Protein AF-A0A7C4AWQ2-F1 (afdb_monomer_lite)

Foldseek 3Di:
DAQDDQDFQALLLVQLLVVQVVHWAALVVSCVVSVHDSVVSVVSLVVCVVLQQWDDDPNTIHGAPDLLNVLVVVVVVLDVCCQCRNDCNVLLLLQQLDWAALVSSCRRSVHDSVVSVVSQVSCVVSVQWDDPPGTIHGPDPSSSSNSVVSVVVVVQCVQQPQKDFLDDHPKTKIKHFPPRDHAFAWAALQCLVVLVQPLCPPTITIGIPPHDDDDLVRRLVSLVSVDDDPSSVVSSVVSVVSD

pLDDT: mean 87.4, std 12.11, range [29.38, 97.38]

Structure (mmCIF, N/CA/C/O backbone):
data_AF-A0A7C4AWQ2-F1
#
_entry.id   AF-A0A7C4AWQ2-F1
#
loop_
_atom_site.group_PDB
_atom_site.id
_atom_site.type_symbol
_atom_site.label_atom_id
_atom_site.label_alt_id
_atom_site.label_comp_id
_atom_site.label_asym_id
_atom_site.label_entity_id
_atom_site.label_seq_id
_atom_site.pdbx_PDB_ins_code
_atom_site.Cartn_x
_atom_site.Cartn_y
_atom_site.Cartn_z
_atom_site.occupancy
_atom_site.B_iso_or_equiv
_atom_site.auth_seq_id
_atom_site.auth_comp_id
_atom_site.auth_asym_id
_atom_site.auth_atom_id
_atom_site.pdbx_PDB_model_num
ATOM 1 N N . MET A 1 1 ? 8.108 1.947 18.753 1.00 36.38 1 MET A N 1
ATOM 2 C CA . MET A 1 1 ? 8.133 1.900 17.274 1.00 36.38 1 MET A CA 1
ATOM 3 C C . MET A 1 1 ? 7.094 2.887 16.760 1.00 36.38 1 MET A C 1
ATOM 5 O O . MET A 1 1 ? 5.919 2.737 17.069 1.00 36.38 1 MET A O 1
ATOM 9 N N . ILE A 1 2 ? 7.532 3.977 16.134 1.00 29.38 2 ILE A N 1
ATOM 10 C CA . ILE A 1 2 ? 6.677 5.125 15.811 1.00 29.38 2 ILE A CA 1
ATOM 11 C C . ILE A 1 2 ? 6.058 4.892 14.429 1.00 29.38 2 ILE A C 1
ATOM 13 O O . ILE A 1 2 ? 6.795 4.839 13.450 1.00 29.38 2 ILE A O 1
ATOM 17 N N . TYR A 1 3 ? 4.728 4.774 14.352 1.00 36.09 3 TYR A N 1
ATOM 18 C CA . TYR A 1 3 ? 3.976 4.784 13.090 1.00 36.09 3 TYR A CA 1
ATOM 19 C C . TYR A 1 3 ? 4.224 6.127 12.379 1.00 36.09 3 TYR A C 1
ATOM 21 O O . TYR A 1 3 ? 3.592 7.145 12.680 1.00 36.09 3 TYR A O 1
ATOM 29 N N . LYS A 1 4 ? 5.215 6.167 11.481 1.00 34.59 4 LYS A N 1
ATOM 30 C CA . LYS A 1 4 ? 5.435 7.287 10.562 1.00 34.59 4 LYS A CA 1
ATOM 31 C C . LYS A 1 4 ? 4.270 7.281 9.579 1.00 34.59 4 LYS A C 1
ATOM 33 O O . LYS A 1 4 ? 4.205 6.399 8.741 1.00 34.59 4 LYS A O 1
ATOM 38 N N . SER A 1 5 ? 3.360 8.245 9.741 1.00 34.91 5 SER A N 1
ATOM 39 C CA . SER A 1 5 ? 2.400 8.739 8.741 1.00 34.91 5 SER A CA 1
ATOM 40 C C . SER A 1 5 ? 2.159 7.792 7.551 1.00 34.91 5 SER A C 1
ATOM 42 O O . SER A 1 5 ? 2.601 8.075 6.439 1.00 34.91 5 SER A O 1
ATOM 44 N N . GLU A 1 6 ? 1.450 6.687 7.780 1.00 51.50 6 GLU A N 1
ATOM 45 C CA . GLU A 1 6 ? 1.024 5.800 6.697 1.00 51.50 6 GLU A CA 1
ATOM 46 C C . GLU A 1 6 ? 0.135 6.572 5.718 1.00 51.50 6 GLU A C 1
ATOM 48 O O . GLU A 1 6 ? -0.830 7.250 6.109 1.00 51.50 6 GLU A O 1
ATOM 53 N N . GLU A 1 7 ? 0.512 6.516 4.442 1.00 60.28 7 GLU A N 1
ATOM 54 C CA . GLU A 1 7 ? -0.179 7.190 3.355 1.00 60.28 7 GLU A CA 1
ATOM 55 C C . GLU A 1 7 ? -1.530 6.501 3.124 1.00 60.28 7 GLU A C 1
ATOM 57 O O . GLU A 1 7 ? -1.636 5.406 2.572 1.00 60.28 7 GLU A O 1
ATOM 62 N N . LYS A 1 8 ? -2.584 7.134 3.640 1.00 75.31 8 LYS A N 1
ATOM 63 C CA . LYS A 1 8 ? -3.970 6.700 3.460 1.00 75.31 8 LYS A CA 1
ATOM 64 C C . LYS A 1 8 ? -4.379 6.796 1.989 1.00 75.31 8 LYS A C 1
ATOM 66 O O . LYS A 1 8 ? -4.128 7.809 1.328 1.00 75.31 8 LYS A O 1
ATOM 71 N N . MET A 1 9 ? -5.084 5.788 1.504 1.00 80.31 9 MET A N 1
ATOM 72 C CA . MET A 1 9 ? -5.676 5.733 0.188 1.00 80.31 9 MET A CA 1
ATOM 73 C C . MET A 1 9 ? -6.716 6.848 0.060 1.00 80.31 9 MET A C 1
ATOM 75 O O . MET A 1 9 ? -7.700 6.969 0.799 1.00 80.31 9 MET A O 1
ATOM 79 N N . LYS A 1 10 ? -6.462 7.748 -0.887 1.00 87.19 10 LYS A N 1
ATOM 80 C CA . LYS A 1 10 ? -7.377 8.851 -1.187 1.00 87.19 10 LYS A CA 1
ATOM 81 C C . LYS A 1 10 ? -8.602 8.263 -1.882 1.00 87.19 10 LYS A C 1
ATOM 83 O O . LYS A 1 10 ? -8.451 7.435 -2.771 1.00 87.19 10 LYS A O 1
ATOM 88 N N . LYS A 1 11 ? -9.804 8.766 -1.584 1.00 89.00 11 LYS A N 1
ATOM 89 C CA . LYS A 1 11 ? -11.058 8.339 -2.245 1.00 89.00 11 LYS A CA 1
ATOM 90 C C . LYS A 1 11 ? -10.956 8.282 -3.777 1.00 89.00 11 LYS A C 1
ATOM 92 O O . LYS A 1 11 ? -11.418 7.339 -4.403 1.00 89.00 11 LYS A O 1
ATOM 97 N N . LYS A 1 12 ? -10.278 9.262 -4.385 1.00 92.31 12 LYS A N 1
ATOM 98 C CA . LYS A 1 12 ? -10.005 9.281 -5.833 1.00 92.31 12 LYS A CA 1
ATOM 99 C C . LYS A 1 12 ? -9.167 8.091 -6.325 1.00 92.31 12 LYS A C 1
ATOM 101 O O . LYS A 1 12 ? -9.420 7.612 -7.417 1.00 92.31 12 LYS A O 1
ATOM 106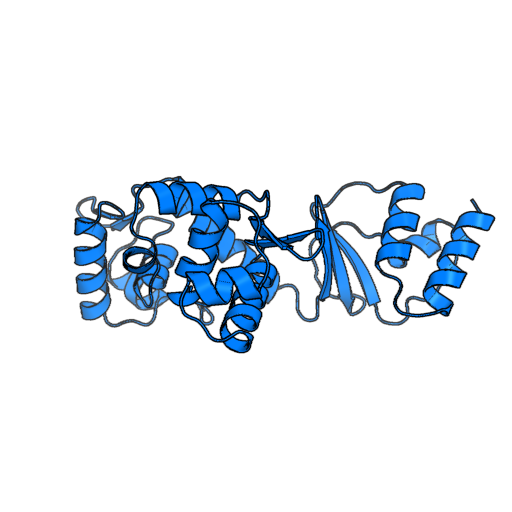 N N . ALA A 1 13 ? -8.210 7.610 -5.531 1.00 93.50 13 ALA A N 1
ATOM 107 C CA . ALA A 1 13 ? -7.391 6.446 -5.865 1.00 93.50 13 ALA A CA 1
ATOM 108 C C . ALA A 1 13 ? -8.235 5.169 -5.861 1.00 93.50 13 ALA A C 1
ATOM 110 O O . ALA A 1 13 ? -8.097 4.346 -6.756 1.00 93.50 13 ALA A O 1
ATOM 111 N N . ILE A 1 14 ? -9.180 5.067 -4.922 1.00 94.38 14 ILE A N 1
ATOM 112 C CA . ILE A 1 14 ? -10.146 3.964 -4.861 1.00 94.38 14 ILE A CA 1
ATOM 113 C C . ILE A 1 14 ? -11.005 3.941 -6.123 1.00 94.38 14 ILE A C 1
ATOM 115 O O . ILE A 1 14 ? -11.092 2.908 -6.775 1.00 94.38 14 ILE A O 1
ATOM 119 N N . ARG A 1 15 ? -11.565 5.094 -6.513 1.00 94.31 15 ARG A N 1
ATOM 120 C CA . ARG A 1 15 ? -12.375 5.202 -7.735 1.00 94.31 15 ARG A CA 1
ATOM 121 C C . ARG A 1 15 ? -11.585 4.863 -9.000 1.00 94.31 15 ARG A C 1
ATOM 123 O O . ARG A 1 15 ? -12.083 4.126 -9.839 1.00 94.31 15 ARG A O 1
ATOM 130 N N . VAL A 1 16 ? -10.348 5.354 -9.110 1.00 96.25 16 VAL A N 1
ATOM 131 C CA . VAL A 1 16 ? -9.442 5.025 -10.226 1.00 96.25 16 VAL A CA 1
ATOM 132 C C . VAL A 1 16 ? -9.102 3.532 -10.261 1.00 96.25 16 VAL A C 1
ATOM 134 O O . VAL A 1 16 ? -9.066 2.937 -11.329 1.00 96.25 16 VAL A O 1
ATOM 137 N N . PHE A 1 17 ? -8.859 2.896 -9.115 1.00 96.62 17 PHE A N 1
ATOM 138 C CA . PHE A 1 17 ? -8.606 1.455 -9.084 1.00 96.62 17 PHE A CA 1
ATOM 139 C C . PHE A 1 17 ? -9.866 0.658 -9.460 1.00 96.62 17 PHE A C 1
ATOM 141 O O . PHE A 1 17 ? -9.789 -0.313 -10.204 1.00 96.62 17 PHE A O 1
ATOM 148 N N . GLN A 1 18 ? -11.039 1.090 -8.989 1.00 94.94 18 GLN A N 1
ATOM 149 C CA . GLN A 1 18 ? -12.319 0.452 -9.298 1.00 94.94 18 GLN A CA 1
ATOM 150 C C . GLN A 1 18 ? -12.703 0.553 -10.778 1.00 94.94 18 GLN A C 1
ATOM 152 O O . GLN A 1 18 ? -13.256 -0.411 -11.301 1.00 94.94 18 GLN A O 1
ATOM 157 N N . SER A 1 19 ? -12.401 1.660 -11.468 1.00 95.44 19 SER A N 1
ATOM 158 C CA . SER A 1 19 ? -12.663 1.765 -12.914 1.00 95.44 19 SER A CA 1
ATOM 159 C C . SER A 1 19 ? -11.893 0.699 -13.702 1.00 95.44 19 SER A C 1
ATOM 161 O O . SER A 1 19 ? -12.427 0.087 -14.623 1.00 95.44 19 SER A O 1
ATOM 163 N N . LEU A 1 20 ? -10.668 0.383 -13.268 1.00 96.50 20 LEU A N 1
ATOM 164 C CA . LEU A 1 20 ? -9.819 -0.638 -13.887 1.00 96.50 20 LEU A CA 1
ATOM 165 C C . LEU A 1 20 ? -10.300 -2.081 -13.661 1.00 96.50 20 LEU A C 1
ATOM 167 O O . LEU A 1 20 ? -9.811 -2.988 -14.332 1.00 96.50 20 LEU A O 1
ATOM 171 N N . LEU A 1 21 ? -11.277 -2.318 -12.774 1.00 94.12 21 LEU A N 1
ATOM 172 C CA . LEU A 1 21 ? -11.911 -3.639 -12.629 1.00 94.12 21 LEU A CA 1
ATOM 173 C C . LEU A 1 21 ? -12.694 -4.046 -13.885 1.00 94.12 21 LEU A C 1
ATOM 175 O O . LEU A 1 21 ? -12.939 -5.232 -14.089 1.00 94.12 21 LEU A O 1
ATOM 179 N N . ARG A 1 22 ? -13.079 -3.077 -14.728 1.00 92.25 22 ARG A N 1
ATOM 180 C CA . ARG A 1 22 ? -13.751 -3.321 -16.015 1.00 92.25 22 ARG A CA 1
ATOM 181 C C . ARG A 1 22 ? -12.777 -3.666 -17.141 1.00 92.25 22 ARG A C 1
ATOM 183 O O . ARG A 1 22 ? -13.212 -4.148 -18.182 1.00 92.25 22 ARG A O 1
ATOM 190 N N . GLY A 1 23 ? -11.483 -3.425 -16.939 1.00 93.75 23 GLY A N 1
ATOM 191 C CA . GLY A 1 23 ? -10.431 -3.728 -17.899 1.00 93.75 23 GLY A CA 1
ATOM 192 C C . GLY A 1 23 ? -9.352 -2.641 -18.000 1.00 93.75 23 GLY A C 1
ATOM 193 O O . GLY A 1 23 ? -9.446 -1.595 -17.354 1.00 93.75 23 GLY A O 1
ATOM 194 N N . PRO A 1 24 ? -8.308 -2.893 -18.812 1.00 95.31 24 PRO A N 1
ATOM 195 C CA . PRO A 1 24 ? -7.269 -1.920 -19.146 1.00 95.31 24 PRO A CA 1
ATOM 196 C C . PRO A 1 24 ? -7.836 -0.622 -19.726 1.00 95.31 24 PRO A C 1
ATOM 198 O O . PRO A 1 24 ? -8.702 -0.667 -20.596 1.00 95.31 24 PRO A O 1
ATOM 201 N N . ALA A 1 25 ? -7.300 0.525 -19.308 1.00 96.62 25 ALA A N 1
ATOM 202 C CA . ALA A 1 25 ? -7.736 1.828 -19.812 1.00 96.62 25 ALA A CA 1
ATOM 203 C C . ALA A 1 25 ? -6.589 2.846 -19.856 1.00 96.62 25 ALA A C 1
ATOM 205 O O . ALA A 1 25 ? -5.636 2.794 -19.078 1.00 96.62 25 ALA A O 1
ATOM 206 N N . THR A 1 26 ? -6.664 3.805 -20.769 1.00 97.12 26 THR A N 1
ATOM 207 C CA . THR A 1 26 ? -5.743 4.941 -20.845 1.00 97.12 26 THR A CA 1
ATOM 208 C C . THR A 1 26 ? -6.018 5.954 -19.732 1.00 97.12 26 THR A C 1
ATOM 210 O O . THR A 1 26 ? -7.105 6.027 -19.161 1.00 97.12 26 THR A O 1
ATOM 213 N N . VAL A 1 27 ? -5.039 6.823 -19.454 1.00 96.19 27 VAL A N 1
ATOM 214 C CA . VAL A 1 27 ? -5.198 7.909 -18.466 1.00 96.19 27 VAL A CA 1
ATOM 215 C C . VAL A 1 27 ? -6.401 8.801 -18.793 1.00 96.19 27 VAL A C 1
ATOM 217 O O . VAL A 1 27 ? -7.087 9.254 -17.881 1.00 96.19 27 VAL A O 1
ATOM 220 N N . ARG A 1 28 ? -6.660 9.058 -20.083 1.00 96.50 28 ARG A N 1
ATOM 221 C CA . ARG A 1 28 ? -7.765 9.916 -20.528 1.00 96.50 28 ARG A CA 1
ATOM 222 C C . ARG A 1 28 ? -9.124 9.251 -20.306 1.00 96.50 28 ARG A C 1
ATOM 224 O O . ARG A 1 28 ? -10.028 9.916 -19.814 1.00 96.50 28 ARG A O 1
ATOM 231 N N . GLU A 1 29 ? -9.251 7.964 -20.611 1.00 97.38 29 GLU A N 1
ATOM 232 C CA . GLU A 1 29 ? -10.485 7.203 -20.365 1.00 97.38 29 GLU A CA 1
ATOM 233 C C . GLU A 1 29 ? -10.809 7.146 -18.869 1.00 97.38 29 GLU A C 1
ATOM 235 O O . GLU A 1 29 ? -11.914 7.504 -18.471 1.00 97.38 29 GLU A O 1
ATOM 240 N N . ILE A 1 30 ? -9.815 6.831 -18.031 1.00 97.31 30 ILE A N 1
ATOM 241 C CA . ILE A 1 30 ? -9.966 6.817 -16.567 1.00 97.31 30 ILE A CA 1
ATOM 242 C C . ILE A 1 30 ? -10.364 8.202 -16.038 1.00 97.31 30 ILE A C 1
ATOM 244 O O . ILE A 1 30 ? -11.214 8.314 -15.156 1.00 97.31 30 ILE A O 1
ATOM 248 N N . ALA A 1 31 ? -9.746 9.270 -16.556 1.00 97.19 31 ALA A N 1
ATOM 249 C CA . ALA A 1 31 ? -10.064 10.636 -16.149 1.00 97.19 31 ALA A CA 1
ATOM 250 C C . ALA A 1 31 ? -11.536 10.972 -16.437 1.00 97.19 31 ALA A C 1
ATOM 252 O O . ALA A 1 31 ? -12.231 11.469 -15.551 1.00 97.19 31 ALA A O 1
ATOM 253 N N . ASN A 1 32 ? -12.011 10.638 -17.639 1.00 96.50 32 ASN A N 1
ATOM 254 C CA . ASN A 1 32 ? -13.392 10.868 -18.052 1.00 96.50 32 ASN A CA 1
ATOM 255 C C . ASN A 1 32 ? -14.379 10.040 -17.221 1.00 96.50 32 ASN A C 1
ATOM 257 O O . ASN A 1 32 ? -15.371 10.579 -16.741 1.00 96.50 32 ASN A O 1
ATOM 261 N N . GLU A 1 33 ? -14.089 8.757 -17.005 1.00 95.50 33 GLU A N 1
ATOM 262 C CA . GLU A 1 33 ? -14.971 7.853 -16.263 1.00 95.50 33 GLU A CA 1
ATOM 263 C C . GLU A 1 33 ? -15.123 8.261 -14.792 1.00 95.50 33 GLU A C 1
ATOM 265 O O . GLU A 1 33 ? -16.224 8.259 -14.243 1.00 95.50 33 GLU A O 1
ATOM 270 N N . VAL A 1 34 ? -14.021 8.637 -14.139 1.00 94.38 34 VAL A N 1
ATOM 271 C CA . VAL A 1 34 ? -14.013 8.979 -12.707 1.00 94.38 34 VAL A CA 1
ATOM 272 C C . VAL A 1 34 ? -14.382 10.454 -12.460 1.00 94.38 34 VAL A C 1
ATOM 274 O O . VAL A 1 34 ? -14.567 10.870 -11.308 1.00 94.38 34 VAL A O 1
ATOM 277 N N . GLY A 1 35 ? -14.500 11.260 -13.521 1.00 95.44 35 GLY A N 1
ATOM 278 C CA . GLY A 1 35 ? -14.775 12.696 -13.438 1.00 95.44 35 GLY A CA 1
ATOM 279 C C . GLY A 1 35 ? -13.605 13.489 -12.849 1.00 95.44 35 GLY A C 1
ATOM 280 O O . GLY A 1 35 ? -13.795 14.347 -11.987 1.00 95.44 35 GLY A O 1
ATOM 281 N N . LEU A 1 36 ? -12.374 13.164 -13.251 1.00 95.38 36 LEU A N 1
ATOM 282 C CA . LEU A 1 36 ? -11.151 13.857 -12.842 1.00 95.38 36 LEU A CA 1
ATOM 283 C C . LEU A 1 36 ? -10.542 14.620 -14.019 1.00 95.38 36 LEU A C 1
ATOM 285 O O . LEU A 1 36 ? -10.651 14.212 -15.170 1.00 95.38 36 LEU A O 1
ATOM 289 N N . SER A 1 37 ? -9.810 15.698 -13.729 1.00 96.94 37 SER A N 1
ATOM 290 C CA . SER A 1 37 ? -8.943 16.304 -14.741 1.00 96.94 37 SER A CA 1
ATOM 291 C C . SER A 1 37 ? -7.816 15.340 -15.122 1.00 96.94 37 SER A C 1
ATOM 293 O O . SER A 1 37 ? -7.350 14.549 -14.294 1.00 96.94 37 SER A O 1
ATOM 295 N N . TYR A 1 38 ? -7.327 15.434 -16.361 1.00 96.12 38 TYR A N 1
ATOM 296 C CA . TYR A 1 38 ? -6.220 14.598 -16.830 1.00 96.12 38 TYR A CA 1
ATOM 297 C C . TYR A 1 38 ? -4.990 14.648 -15.897 1.00 96.12 38 TYR A C 1
ATOM 299 O O . TYR A 1 38 ? -4.506 13.578 -15.518 1.00 96.12 38 TYR A O 1
ATOM 307 N N . PRO A 1 39 ? -4.511 15.824 -15.426 1.00 95.31 39 PRO A N 1
ATOM 308 C CA . PRO A 1 39 ? -3.403 15.872 -14.470 1.00 95.31 39 PRO A CA 1
ATOM 309 C C . PRO A 1 39 ? -3.720 15.167 -13.144 1.00 95.31 39 PRO A C 1
ATOM 311 O O . PRO A 1 39 ? -2.876 14.451 -12.606 1.00 95.31 39 PRO A O 1
ATOM 314 N N . ALA A 1 40 ? -4.943 15.313 -12.622 1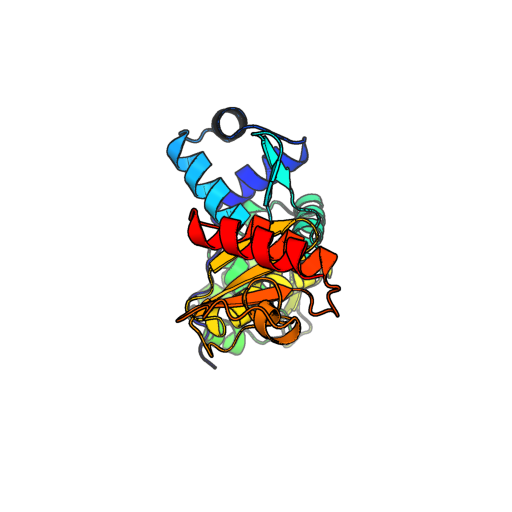.00 94.00 40 ALA A N 1
ATOM 315 C CA . ALA A 1 40 ? -5.344 14.668 -11.375 1.00 94.00 40 ALA A CA 1
ATOM 316 C C . ALA A 1 40 ? -5.412 13.139 -11.508 1.00 94.00 40 ALA A C 1
ATOM 318 O O . ALA A 1 40 ? -4.984 12.431 -10.588 1.00 94.00 40 ALA A O 1
ATOM 319 N N . ALA A 1 41 ? -5.910 12.632 -12.638 1.00 96.31 41 ALA A N 1
ATOM 320 C CA . ALA A 1 41 ? -5.905 11.209 -12.959 1.00 96.31 41 ALA A CA 1
ATOM 321 C C . ALA A 1 41 ? -4.469 10.688 -13.111 1.00 96.31 41 ALA A C 1
ATOM 323 O O . ALA A 1 41 ? -4.113 9.707 -12.465 1.00 96.31 41 ALA A O 1
ATOM 324 N N . ALA A 1 42 ? -3.613 11.387 -13.863 1.00 93.00 42 ALA A N 1
ATOM 325 C CA . ALA A 1 42 ? -2.218 11.005 -14.075 1.00 93.00 42 ALA A CA 1
ATOM 326 C C . ALA A 1 42 ? -1.425 10.896 -12.762 1.00 93.00 42 ALA A C 1
ATOM 328 O O . ALA A 1 42 ? -0.713 9.912 -12.559 1.00 93.00 42 ALA A O 1
ATOM 329 N N . VAL A 1 43 ? -1.580 11.868 -11.854 1.00 93.50 43 VAL A N 1
ATOM 330 C CA . VAL A 1 43 ? -0.959 11.826 -10.518 1.00 93.50 43 VAL A CA 1
ATOM 331 C C . VAL A 1 43 ? -1.498 10.650 -9.707 1.00 93.50 43 VAL A C 1
ATOM 333 O O . VAL A 1 43 ? -0.723 9.892 -9.141 1.00 93.50 43 VAL A O 1
ATOM 336 N N . THR A 1 44 ? -2.816 10.450 -9.694 1.00 94.38 44 THR A N 1
ATOM 337 C CA . THR A 1 44 ? -3.436 9.361 -8.920 1.00 94.38 44 THR A CA 1
ATOM 338 C C . THR A 1 44 ? -3.005 7.981 -9.433 1.00 94.38 44 THR A C 1
ATOM 340 O O . THR A 1 44 ? -2.719 7.089 -8.643 1.00 94.38 44 THR A O 1
ATOM 343 N N . ILE A 1 45 ? -2.897 7.814 -10.751 1.00 94.38 45 ILE A N 1
ATOM 344 C CA . ILE A 1 45 ? -2.384 6.595 -11.389 1.00 94.38 45 ILE A CA 1
ATOM 345 C C . ILE A 1 45 ? -0.909 6.387 -11.042 1.00 94.38 45 ILE A C 1
ATOM 347 O O . ILE A 1 45 ? -0.505 5.267 -10.746 1.00 94.38 45 ILE A O 1
ATOM 351 N N . LYS A 1 46 ? -0.096 7.451 -11.053 1.00 89.06 46 LYS A N 1
ATOM 352 C CA . LYS A 1 46 ? 1.312 7.377 -10.645 1.00 89.06 46 LYS A CA 1
ATOM 353 C C . LYS A 1 46 ? 1.444 6.896 -9.197 1.00 89.06 46 LYS A C 1
ATOM 355 O O . LYS A 1 46 ? 2.278 6.031 -8.942 1.00 89.06 46 LYS A O 1
ATOM 360 N N . ASP A 1 47 ? 0.605 7.401 -8.294 1.00 87.75 47 ASP A N 1
ATOM 361 C CA . ASP A 1 47 ? 0.565 6.966 -6.893 1.00 87.75 47 ASP A CA 1
ATOM 362 C C . ASP A 1 47 ? 0.195 5.473 -6.795 1.00 87.75 47 ASP A C 1
ATOM 364 O O . ASP A 1 47 ? 0.914 4.711 -6.161 1.00 87.75 47 ASP A O 1
ATOM 368 N N . LEU A 1 48 ? -0.841 5.011 -7.510 1.00 90.69 48 LEU A N 1
ATOM 369 C CA . LEU A 1 48 ? -1.246 3.592 -7.535 1.00 90.69 48 LEU A CA 1
ATOM 370 C C . LEU A 1 48 ? -0.185 2.652 -8.132 1.00 90.69 48 LEU A C 1
ATOM 372 O O . LEU A 1 48 ? -0.050 1.506 -7.698 1.00 90.69 48 LEU A O 1
ATOM 376 N N . ILE A 1 49 ? 0.567 3.114 -9.134 1.00 86.88 49 ILE A N 1
ATOM 377 C CA . ILE A 1 49 ? 1.696 2.362 -9.702 1.00 86.88 49 ILE A CA 1
ATOM 378 C C . ILE A 1 49 ? 2.833 2.274 -8.685 1.00 86.88 49 ILE A C 1
ATOM 380 O O . ILE A 1 49 ? 3.390 1.198 -8.486 1.00 86.88 49 ILE A O 1
ATOM 384 N N . LYS A 1 50 ? 3.158 3.386 -8.015 1.00 82.56 50 LYS A N 1
ATOM 385 C CA . LYS A 1 50 ? 4.174 3.418 -6.955 1.00 82.56 50 LYS A CA 1
ATOM 386 C C . LYS A 1 50 ? 3.777 2.530 -5.776 1.00 82.56 50 LYS A C 1
ATOM 388 O O . LYS A 1 50 ? 4.618 1.834 -5.223 1.00 82.56 50 LYS A O 1
ATOM 393 N N . GLU A 1 51 ? 2.492 2.507 -5.437 1.00 82.50 51 GLU A N 1
ATOM 394 C CA . GLU A 1 51 ? 1.915 1.580 -4.471 1.00 82.50 51 GLU A CA 1
ATOM 395 C C . GLU A 1 51 ? 1.853 0.139 -5.002 1.00 82.50 51 GLU A C 1
ATOM 397 O O . GLU A 1 51 ? 1.326 -0.712 -4.310 1.00 82.50 51 GLU A O 1
ATOM 402 N N . GLY A 1 52 ? 2.344 -0.207 -6.195 1.00 83.56 52 GLY A N 1
ATOM 403 C CA . GLY A 1 52 ? 2.343 -1.596 -6.677 1.00 83.56 52 GLY A CA 1
ATOM 404 C C . GLY A 1 52 ? 0.942 -2.211 -6.825 1.00 83.56 52 GLY A C 1
ATOM 405 O O . GLY A 1 52 ? 0.781 -3.428 -6.716 1.00 83.56 52 GLY A O 1
ATOM 406 N N . LEU A 1 53 ? -0.079 -1.376 -7.035 1.00 90.94 53 LEU A N 1
ATOM 407 C CA . LEU A 1 53 ? -1.460 -1.791 -7.304 1.00 90.94 53 LEU A CA 1
ATOM 408 C C . LEU A 1 53 ? -1.763 -1.804 -8.803 1.00 90.94 53 LEU A C 1
ATOM 410 O O . LEU A 1 53 ? -2.570 -2.600 -9.274 1.00 90.94 53 LEU A O 1
ATOM 414 N N . CYS A 1 54 ? -1.108 -0.929 -9.560 1.00 92.50 54 CYS A N 1
ATOM 415 C CA . CYS A 1 54 ? -1.263 -0.811 -11.005 1.00 92.50 54 CYS A CA 1
ATOM 416 C C . CYS A 1 54 ? 0.095 -0.879 -11.712 1.00 92.50 54 CYS A C 1
ATOM 418 O O . CYS A 1 54 ? 1.158 -0.793 -11.093 1.00 92.50 54 CYS A O 1
ATOM 420 N N . GLU A 1 55 ? 0.061 -1.001 -13.031 1.00 89.25 55 GLU A N 1
ATOM 421 C CA . GLU A 1 55 ? 1.222 -0.858 -13.905 1.00 89.25 55 GLU A CA 1
ATOM 422 C C . GLU A 1 55 ? 0.805 -0.310 -15.272 1.00 89.25 55 GLU A C 1
ATOM 424 O O . GLU A 1 55 ? -0.383 -0.231 -15.593 1.00 89.25 55 GLU A O 1
ATOM 429 N N . ARG A 1 56 ? 1.787 0.119 -16.070 1.00 89.31 56 ARG A N 1
ATOM 430 C CA . ARG A 1 56 ? 1.552 0.544 -17.452 1.00 89.31 56 ARG A CA 1
ATOM 431 C C . ARG A 1 56 ? 1.903 -0.590 -18.402 1.00 89.31 56 ARG A C 1
ATOM 433 O O . ARG A 1 56 ? 3.012 -1.109 -18.341 1.00 89.31 56 ARG A O 1
ATOM 440 N N . LYS A 1 57 ? 0.988 -0.909 -19.315 1.00 84.81 57 LYS A N 1
ATOM 441 C CA . LYS A 1 57 ? 1.175 -1.907 -20.369 1.00 84.81 57 LYS A CA 1
ATOM 442 C C . LYS A 1 57 ? 0.594 -1.370 -21.672 1.00 84.81 57 LYS A C 1
ATOM 444 O O . LYS A 1 57 ? -0.566 -0.982 -21.705 1.00 84.81 57 LYS A O 1
ATOM 449 N N . ASN A 1 58 ? 1.405 -1.310 -22.729 1.00 86.00 58 ASN A N 1
ATOM 450 C CA . ASN A 1 58 ? 0.987 -0.872 -24.071 1.00 86.00 58 ASN A CA 1
ATOM 451 C C . ASN A 1 58 ? 0.235 0.478 -24.086 1.00 86.00 58 ASN A C 1
ATOM 453 O O . ASN A 1 58 ? -0.801 0.622 -24.724 1.00 86.00 58 ASN A O 1
ATOM 457 N N . GLY A 1 59 ? 0.722 1.467 -23.327 1.00 84.06 59 GLY A N 1
ATOM 458 C CA . GLY A 1 59 ? 0.086 2.791 -23.224 1.00 84.06 59 GLY A CA 1
ATOM 459 C C . GLY A 1 59 ? -1.177 2.846 -22.351 1.00 84.06 59 GLY A C 1
ATOM 460 O O . GLY A 1 59 ? -1.674 3.938 -22.071 1.00 84.06 59 GLY A O 1
ATOM 461 N N . GLN A 1 60 ? -1.653 1.704 -21.857 1.00 94.81 60 GLN A N 1
ATOM 462 C CA . GLN A 1 60 ? -2.778 1.588 -20.937 1.00 94.81 60 GLN A CA 1
ATOM 463 C C . GLN A 1 60 ? -2.296 1.371 -19.501 1.00 94.81 60 GLN A C 1
ATOM 465 O O . GLN A 1 60 ? -1.148 1.004 -19.242 1.00 94.81 60 GLN A O 1
ATOM 470 N N . VAL A 1 61 ? -3.190 1.623 -18.555 1.00 93.69 61 VAL A N 1
ATOM 471 C CA . VAL A 1 61 ? -3.040 1.292 -17.143 1.00 93.69 61 VAL A CA 1
ATOM 472 C C . VAL A 1 61 ? -3.798 0.000 -16.894 1.00 93.69 61 VAL A C 1
ATOM 474 O O . VAL A 1 61 ? -4.944 -0.140 -17.318 1.00 93.69 61 VAL A O 1
ATOM 477 N N . VAL A 1 62 ? -3.152 -0.935 -16.209 1.00 92.94 62 VAL A N 1
ATOM 478 C CA . VAL A 1 62 ? -3.735 -2.223 -15.831 1.00 92.94 62 VAL A CA 1
ATOM 479 C C . VAL A 1 62 ? -3.541 -2.465 -14.343 1.00 92.94 62 VAL A C 1
ATOM 481 O O . VAL A 1 62 ? -2.599 -1.942 -13.737 1.00 92.94 62 VAL A O 1
ATOM 484 N N . ILE A 1 63 ? -4.431 -3.259 -13.748 1.00 93.00 63 ILE A N 1
ATOM 485 C CA . ILE A 1 63 ? -4.220 -3.756 -12.389 1.00 93.00 63 ILE A CA 1
ATOM 486 C C . ILE A 1 63 ? -3.055 -4.738 -12.429 1.00 93.00 63 ILE A C 1
ATOM 488 O O . ILE A 1 63 ? -3.018 -5.649 -13.256 1.00 93.00 63 ILE A O 1
ATOM 492 N N . ARG A 1 64 ? -2.098 -4.546 -11.525 1.00 91.31 64 ARG A N 1
ATOM 493 C CA . ARG A 1 64 ? -0.929 -5.413 -11.424 1.00 91.31 64 ARG A CA 1
ATOM 494 C C . ARG A 1 64 ? -1.342 -6.795 -10.924 1.00 91.31 64 ARG A C 1
ATOM 496 O O . ARG A 1 64 ? -2.126 -6.912 -9.984 1.00 91.31 64 ARG A O 1
ATOM 503 N N . HIS A 1 65 ? -0.739 -7.848 -11.464 1.00 83.75 65 HIS A N 1
ATOM 504 C CA . HIS A 1 65 ? -0.920 -9.205 -10.948 1.00 83.75 65 HIS A CA 1
ATOM 505 C C . HIS A 1 65 ? -0.063 -9.451 -9.685 1.00 83.75 65 HIS A C 1
ATOM 507 O O . HIS A 1 65 ? 0.918 -10.191 -9.711 1.00 83.75 65 HIS A O 1
ATOM 513 N N . SER A 1 66 ? -0.403 -8.788 -8.573 1.00 83.56 66 SER A N 1
ATOM 514 C CA . SER A 1 66 ? 0.281 -8.916 -7.274 1.00 83.56 66 SER A CA 1
ATOM 515 C C . SER A 1 66 ? -0.669 -9.387 -6.172 1.00 83.56 66 SER A C 1
ATOM 517 O O . SER A 1 66 ? -1.865 -9.103 -6.219 1.00 83.56 66 SER A O 1
ATOM 519 N N . ALA A 1 67 ? -0.142 -10.054 -5.138 1.00 81.75 67 ALA A N 1
ATOM 520 C CA . ALA A 1 67 ? -0.944 -10.509 -3.996 1.00 81.75 67 ALA A CA 1
ATOM 521 C C . ALA A 1 67 ? -1.742 -9.360 -3.353 1.00 81.75 67 ALA A C 1
ATOM 523 O O . ALA A 1 67 ? -2.929 -9.505 -3.068 1.00 81.75 67 ALA A O 1
ATOM 524 N N . LYS A 1 68 ? -1.117 -8.184 -3.210 1.00 88.94 68 LYS A N 1
ATOM 525 C CA . LYS A 1 68 ? -1.758 -6.980 -2.672 1.00 88.94 68 LYS A CA 1
ATOM 526 C C . LYS A 1 68 ? -2.899 -6.468 -3.556 1.00 88.94 68 LYS A C 1
ATOM 528 O O . LYS A 1 68 ? -3.967 -6.146 -3.040 1.00 88.94 68 LYS A O 1
ATOM 533 N N . ALA A 1 69 ? -2.700 -6.409 -4.874 1.00 89.75 69 ALA A N 1
ATOM 534 C CA . ALA A 1 69 ? -3.745 -5.981 -5.801 1.00 89.75 69 ALA A CA 1
ATOM 535 C C . ALA A 1 69 ? -4.915 -6.978 -5.836 1.00 89.75 69 ALA A C 1
ATOM 537 O O . ALA A 1 69 ? -6.070 -6.563 -5.814 1.00 89.75 69 ALA A O 1
ATOM 538 N N . GLN A 1 70 ? -4.630 -8.284 -5.806 1.00 90.81 70 GLN A N 1
ATOM 539 C CA . GLN A 1 70 ? -5.653 -9.334 -5.748 1.00 90.81 70 GLN A CA 1
ATOM 540 C C . GLN A 1 70 ? -6.455 -9.296 -4.441 1.00 90.81 70 GLN A C 1
ATOM 542 O O . GLN A 1 70 ? -7.681 -9.409 -4.466 1.00 90.81 70 GLN A O 1
ATOM 547 N N . ALA A 1 71 ? -5.791 -9.067 -3.305 1.00 93.69 71 ALA A N 1
ATOM 548 C CA . ALA A 1 71 ? -6.462 -8.856 -2.027 1.00 93.69 71 ALA A CA 1
ATOM 549 C C . ALA A 1 71 ? -7.396 -7.633 -2.087 1.00 93.69 71 ALA A C 1
ATOM 551 O O . ALA A 1 71 ? -8.563 -7.729 -1.708 1.00 93.69 71 ALA A O 1
ATOM 552 N N . LEU A 1 72 ? -6.934 -6.512 -2.658 1.00 96.00 72 LEU A N 1
ATOM 553 C CA . LEU A 1 72 ? -7.766 -5.320 -2.827 1.00 96.00 72 LEU A CA 1
ATOM 554 C C . LEU A 1 72 ? -8.980 -5.570 -3.737 1.00 96.00 72 LEU A C 1
ATOM 556 O O . LEU A 1 72 ? -10.073 -5.122 -3.404 1.00 96.00 72 LEU A O 1
ATOM 560 N N . ILE A 1 73 ? -8.829 -6.309 -4.843 1.00 96.12 73 ILE A N 1
ATOM 561 C CA . ILE A 1 73 ? -9.959 -6.687 -5.713 1.00 96.12 73 ILE A CA 1
ATOM 562 C C . ILE A 1 73 ? -11.038 -7.413 -4.900 1.00 96.12 73 ILE A C 1
ATOM 564 O O . ILE A 1 73 ? -12.210 -7.033 -4.941 1.00 96.12 73 ILE A O 1
ATOM 568 N N . LYS A 1 74 ? -10.648 -8.425 -4.117 1.00 95.56 74 LYS A N 1
ATOM 569 C CA . LYS A 1 74 ? -11.589 -9.196 -3.294 1.00 95.56 74 LYS A CA 1
ATOM 570 C C . LYS A 1 74 ? -12.259 -8.332 -2.227 1.00 95.56 74 LYS A C 1
ATOM 572 O O . LYS A 1 74 ? -13.471 -8.430 -2.051 1.00 95.56 74 LYS A O 1
ATOM 577 N N . VAL A 1 75 ? -11.518 -7.432 -1.583 1.00 96.00 75 VAL A N 1
ATOM 578 C CA . VAL A 1 75 ? -12.084 -6.453 -0.639 1.00 96.00 75 VAL A CA 1
ATOM 579 C C . VAL A 1 75 ? -13.129 -5.577 -1.333 1.00 96.00 75 VAL A C 1
ATOM 581 O O . VAL A 1 75 ? -14.251 -5.445 -0.852 1.00 96.00 75 VAL A O 1
ATOM 584 N N . LEU A 1 76 ? -12.812 -5.015 -2.498 1.00 95.44 76 LEU A N 1
ATOM 585 C CA . LEU A 1 76 ? -13.723 -4.128 -3.228 1.00 95.44 76 LEU A CA 1
ATOM 586 C C . LEU A 1 76 ? -14.950 -4.848 -3.805 1.00 95.44 76 LEU A C 1
ATOM 588 O O . LEU A 1 76 ? -15.939 -4.185 -4.111 1.00 95.44 76 LEU A O 1
ATOM 592 N N . SER A 1 77 ? -14.917 -6.180 -3.915 1.00 94.62 77 SER A N 1
ATOM 593 C CA . SER A 1 77 ? -16.091 -6.985 -4.280 1.00 94.62 77 SER A CA 1
ATOM 594 C C . SER A 1 77 ? -17.117 -7.123 -3.145 1.00 94.62 77 SER A C 1
ATOM 596 O O . SER A 1 77 ? -18.293 -7.355 -3.411 1.00 94.62 77 SER A O 1
ATOM 598 N N . ARG A 1 78 ? -16.689 -6.963 -1.882 1.00 94.50 78 ARG A N 1
ATOM 599 C CA . ARG A 1 78 ? -17.531 -7.134 -0.680 1.00 94.50 78 ARG A CA 1
ATOM 600 C C . ARG A 1 78 ? -17.873 -5.813 0.000 1.00 94.50 78 ARG A C 1
ATOM 602 O O . ARG A 1 78 ? -18.899 -5.710 0.665 1.00 94.50 78 ARG A O 1
ATOM 609 N N . TYR A 1 79 ? -17.019 -4.804 -0.158 1.00 94.81 79 TYR A N 1
ATOM 610 C CA . TYR A 1 79 ? -17.140 -3.530 0.539 1.00 94.81 79 TYR A CA 1
ATOM 611 C C . TYR A 1 79 ? -17.135 -2.347 -0.421 1.00 94.81 79 TYR A C 1
ATOM 613 O O . TYR A 1 79 ? -16.406 -2.304 -1.413 1.00 94.81 79 TYR A O 1
ATOM 621 N N . ARG A 1 80 ? -17.867 -1.296 -0.045 1.00 92.75 80 ARG A N 1
ATOM 622 C CA . ARG A 1 80 ? -17.747 0.016 -0.684 1.00 92.75 80 ARG A CA 1
ATOM 623 C C . ARG A 1 80 ? -16.396 0.626 -0.309 1.00 92.75 80 ARG A C 1
ATOM 625 O O . ARG A 1 80 ? -16.240 1.192 0.771 1.00 92.75 80 ARG A O 1
ATOM 632 N N . GLY A 1 81 ? -15.412 0.514 -1.203 1.00 90.50 81 GLY A N 1
ATOM 633 C CA . GLY A 1 81 ? -14.022 0.897 -0.931 1.00 90.50 81 GLY A CA 1
ATOM 634 C C . GLY A 1 81 ? -13.846 2.304 -0.358 1.00 90.50 81 GLY A C 1
ATOM 635 O O . GLY A 1 81 ? -13.110 2.482 0.607 1.00 90.50 81 GLY A O 1
ATOM 636 N N . GLU A 1 82 ? -14.556 3.303 -0.894 1.00 91.06 82 GLU A N 1
ATOM 637 C CA . GLU A 1 82 ? -14.486 4.691 -0.407 1.00 91.06 82 GLU A CA 1
ATOM 638 C C . GLU A 1 82 ? -14.966 4.870 1.033 1.00 91.06 82 GLU A C 1
ATOM 640 O O . GLU A 1 82 ? -14.503 5.773 1.739 1.00 91.06 82 GLU A O 1
ATOM 645 N N . GLU A 1 83 ? -15.898 4.028 1.465 1.00 91.75 83 GLU A N 1
ATOM 646 C CA . GLU A 1 83 ? -16.433 4.049 2.818 1.00 91.75 83 GLU A CA 1
ATOM 647 C C . GLU A 1 83 ? -15.529 3.288 3.776 1.00 91.75 83 GLU A C 1
ATOM 649 O O . GLU A 1 83 ? -15.309 3.777 4.882 1.00 91.75 83 GLU A O 1
ATOM 654 N N . LEU A 1 84 ? -14.963 2.162 3.330 1.00 94.81 84 LEU A N 1
ATOM 655 C CA . LEU A 1 84 ? -14.098 1.295 4.126 1.00 94.81 84 LEU A CA 1
ATOM 656 C C . LEU A 1 84 ? -12.679 1.861 4.288 1.00 94.81 84 LEU A C 1
ATOM 658 O O . LEU A 1 84 ? -12.197 2.046 5.403 1.00 94.81 84 LEU A O 1
ATOM 662 N N . LEU A 1 85 ? -12.006 2.143 3.171 1.00 92.81 85 LEU A N 1
ATOM 663 C CA . LEU A 1 85 ? -10.587 2.515 3.107 1.00 92.81 85 LEU A CA 1
ATOM 664 C C . LEU A 1 85 ? -10.388 4.035 2.998 1.00 92.81 85 LEU A C 1
ATOM 666 O O . LEU A 1 85 ? -9.277 4.530 2.849 1.00 92.81 85 LEU A O 1
ATOM 670 N N . GLY A 1 86 ? -11.464 4.816 3.080 1.00 86.38 86 GLY A N 1
ATOM 671 C CA . GLY A 1 86 ? -11.387 6.268 3.023 1.00 86.38 86 GLY A CA 1
ATOM 672 C C . GLY A 1 86 ? -10.876 6.894 4.323 1.00 86.38 86 GLY A C 1
ATOM 673 O O . GLY A 1 86 ? -11.488 6.782 5.388 1.00 86.38 86 GLY A O 1
ATOM 674 N N . GLY A 1 87 ? -9.813 7.692 4.230 1.00 85.38 87 GLY A N 1
ATOM 675 C CA . GLY A 1 87 ? -9.465 8.640 5.289 1.00 85.38 87 GLY A CA 1
ATOM 676 C C . GLY A 1 87 ? -8.864 7.980 6.535 1.00 85.38 87 GLY A C 1
ATOM 677 O O . GLY A 1 87 ? -7.865 7.277 6.456 1.00 85.38 87 GLY A O 1
ATOM 678 N N . ASN A 1 88 ? -9.430 8.266 7.712 1.00 89.81 88 ASN A N 1
ATOM 679 C CA . ASN A 1 88 ? -8.928 7.722 8.981 1.00 89.81 88 ASN A CA 1
ATOM 680 C C . ASN A 1 88 ? -9.380 6.277 9.242 1.00 89.81 88 ASN A C 1
ATOM 682 O O . ASN A 1 88 ? -8.831 5.638 10.135 1.00 89.81 88 ASN A O 1
ATOM 686 N N . ARG A 1 89 ? -10.352 5.750 8.484 1.00 93.31 89 ARG A N 1
ATOM 687 C CA . ARG A 1 89 ? -10.816 4.366 8.654 1.00 93.31 89 ARG A CA 1
ATOM 688 C C . ARG A 1 89 ? -9.748 3.361 8.270 1.00 93.31 89 ARG A C 1
ATOM 690 O O . ARG A 1 89 ? -9.488 2.457 9.048 1.00 93.31 89 ARG A O 1
ATOM 697 N N . GLU A 1 90 ? -9.051 3.584 7.161 1.00 92.69 90 GLU A N 1
ATOM 698 C CA . GLU A 1 90 ? -7.914 2.745 6.778 1.00 92.69 90 GLU A CA 1
ATOM 699 C C . GLU A 1 90 ? -6.812 2.749 7.839 1.00 92.69 90 GLU A C 1
ATOM 701 O O . GLU A 1 90 ? -6.281 1.694 8.154 1.00 92.69 90 GLU A O 1
ATOM 706 N N . LYS A 1 91 ? -6.518 3.900 8.461 1.00 90.38 91 LYS A N 1
ATOM 707 C CA . LYS A 1 91 ? -5.554 3.959 9.573 1.00 90.38 91 LYS A CA 1
ATOM 708 C C . LYS A 1 91 ? -5.989 3.090 10.752 1.00 90.38 91 LYS A C 1
ATOM 710 O O . LYS A 1 91 ? -5.176 2.372 11.323 1.00 90.38 91 LYS A O 1
ATOM 715 N N . VAL A 1 92 ? -7.270 3.162 11.121 1.00 94.44 92 VAL A N 1
ATOM 716 C CA . VAL A 1 92 ? -7.837 2.317 12.182 1.00 94.44 92 VAL A CA 1
ATOM 717 C C . VAL A 1 92 ? -7.765 0.842 11.793 1.00 94.44 92 VAL A C 1
ATOM 719 O O . VAL A 1 92 ? -7.336 0.044 12.617 1.00 94.44 92 VAL A O 1
ATOM 722 N N . LEU A 1 93 ? -8.115 0.494 10.551 1.00 95.50 93 LEU A N 1
ATOM 723 C CA . LEU A 1 93 ? -8.049 -0.870 10.022 1.00 95.50 93 LEU A CA 1
ATOM 724 C C . LEU A 1 93 ? -6.610 -1.418 10.012 1.00 95.50 93 LEU A C 1
ATOM 726 O O . LEU A 1 93 ? -6.376 -2.527 10.484 1.00 95.50 93 LEU A O 1
ATOM 730 N N . GLY A 1 94 ? -5.633 -0.634 9.550 1.00 90.94 94 GLY A N 1
ATOM 731 C CA . GLY A 1 94 ? -4.215 -1.011 9.547 1.00 90.94 94 GLY A CA 1
ATOM 732 C C . GLY A 1 94 ? -3.664 -1.247 10.955 1.00 90.94 94 GLY A C 1
ATOM 733 O O . GLY A 1 94 ? -2.901 -2.187 11.184 1.00 90.94 94 GLY A O 1
ATOM 734 N N . ALA A 1 95 ? -4.129 -0.468 11.937 1.00 90.31 95 ALA A N 1
ATOM 735 C CA . ALA A 1 95 ? -3.756 -0.656 13.335 1.00 90.31 95 ALA A CA 1
ATOM 736 C C . ALA A 1 95 ? -4.306 -1.958 13.952 1.00 90.31 95 ALA A C 1
ATOM 738 O O . ALA A 1 95 ? -3.743 -2.416 14.944 1.00 90.31 95 ALA A O 1
ATOM 739 N N . ILE A 1 96 ? -5.357 -2.571 13.391 1.00 92.12 96 ILE A N 1
ATOM 740 C CA . ILE A 1 96 ? -6.003 -3.794 13.917 1.00 92.12 96 ILE A CA 1
ATOM 741 C C . ILE A 1 96 ? -5.742 -5.052 13.076 1.00 92.12 96 ILE A C 1
ATOM 743 O O . ILE A 1 96 ? -6.493 -6.023 13.160 1.00 92.12 96 ILE A O 1
ATOM 747 N N . THR A 1 97 ? -4.646 -5.080 12.314 1.00 86.81 97 THR A N 1
ATOM 748 C CA . THR A 1 97 ? -4.134 -6.308 11.662 1.00 86.81 97 THR A CA 1
ATOM 749 C C . THR A 1 97 ? -3.894 -7.455 12.6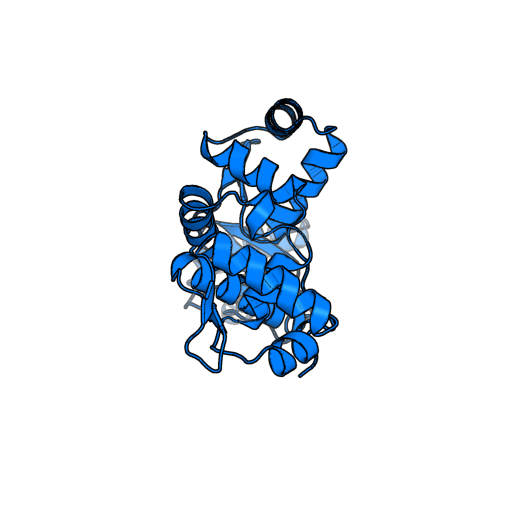56 1.00 86.81 97 THR A C 1
ATOM 751 O O . THR A 1 97 ? -3.964 -8.626 12.301 1.00 86.81 97 THR A O 1
ATOM 754 N N . SER A 1 98 ? -3.709 -7.123 13.937 1.00 88.50 98 SER A N 1
ATOM 755 C CA . SER A 1 98 ? -3.820 -8.036 15.082 1.00 88.50 98 SER A CA 1
ATOM 756 C C . SER A 1 98 ? -4.859 -7.506 16.081 1.00 88.50 98 SER A C 1
ATOM 758 O O . SER A 1 98 ? -5.053 -6.288 16.134 1.00 88.50 98 SER A O 1
ATOM 760 N N . PRO A 1 99 ? -5.499 -8.362 16.907 1.00 93.62 99 PRO A N 1
ATOM 761 C CA . PRO A 1 99 ? -6.503 -7.912 17.868 1.00 93.62 99 PRO A CA 1
ATOM 762 C C . PRO A 1 99 ? -5.977 -6.848 18.846 1.00 93.62 99 PRO A C 1
ATOM 764 O O . PRO A 1 99 ? -4.974 -7.078 19.534 1.00 93.62 99 PRO A O 1
ATOM 767 N N . LYS A 1 100 ? -6.663 -5.699 18.946 1.00 94.75 100 LYS A N 1
ATOM 768 C CA . LYS A 1 100 ? -6.263 -4.562 19.805 1.00 94.75 100 LYS A CA 1
ATOM 769 C C . LYS A 1 100 ? -7.423 -3.877 20.517 1.00 94.75 100 LYS A C 1
ATOM 771 O O . LYS A 1 100 ? -8.552 -3.844 20.042 1.00 94.75 100 LYS A O 1
ATOM 776 N N . THR A 1 101 ? -7.122 -3.294 21.667 1.00 96.25 101 THR A N 1
ATOM 777 C CA . THR A 1 101 ? -8.008 -2.406 22.424 1.00 96.25 101 THR A CA 1
ATOM 778 C C . THR A 1 101 ? -8.071 -1.016 21.786 1.00 96.25 101 THR A C 1
ATOM 780 O O . THR A 1 101 ? -7.181 -0.613 21.035 1.00 96.25 101 THR A O 1
ATOM 783 N N . VAL A 1 102 ? -9.095 -0.233 22.133 1.00 96.06 102 VAL A N 1
ATOM 784 C CA . VAL A 1 102 ? -9.236 1.150 21.642 1.00 96.06 102 VAL A CA 1
ATOM 785 C C . VAL A 1 102 ? -8.038 2.019 22.018 1.00 96.06 102 VAL A C 1
ATOM 787 O O . VAL A 1 102 ? -7.550 2.770 21.177 1.00 96.06 102 VAL A O 1
ATOM 790 N N . LYS A 1 103 ? -7.525 1.873 23.243 1.00 93.50 103 LYS A N 1
ATOM 791 C CA . LYS A 1 103 ? -6.361 2.621 23.731 1.00 93.50 103 LYS A CA 1
ATOM 792 C C . LYS A 1 103 ? -5.107 2.338 22.900 1.00 93.50 103 LYS A C 1
ATOM 794 O O . LYS A 1 103 ? -4.394 3.263 22.516 1.00 93.50 103 LYS A O 1
ATOM 799 N N . GLU A 1 104 ? -4.860 1.070 22.568 1.00 91.31 104 GLU A N 1
ATOM 800 C CA . GLU A 1 104 ? -3.748 0.685 21.690 1.00 91.31 104 GLU A CA 1
ATOM 801 C C . GLU A 1 104 ? -3.919 1.283 20.288 1.00 91.31 104 GLU A C 1
ATOM 803 O O . GLU A 1 104 ? -2.989 1.885 19.757 1.00 91.31 104 GLU A O 1
ATOM 808 N N . ILE A 1 105 ? -5.117 1.182 19.704 1.00 92.88 105 ILE A N 1
ATOM 809 C CA . ILE A 1 105 ? -5.407 1.728 18.369 1.00 92.88 105 ILE A CA 1
ATOM 810 C C . ILE A 1 105 ? -5.229 3.251 18.348 1.00 92.88 105 ILE A C 1
ATOM 812 O O . ILE A 1 105 ? -4.628 3.788 17.417 1.00 92.88 105 ILE A O 1
ATOM 816 N N . ALA A 1 106 ? -5.712 3.957 19.371 1.00 88.38 106 ALA A N 1
ATOM 817 C CA . ALA A 1 106 ? -5.556 5.403 19.511 1.00 88.38 106 ALA A CA 1
ATOM 818 C C . ALA A 1 106 ? -4.074 5.800 19.565 1.00 88.38 106 ALA A C 1
ATOM 820 O O . ALA A 1 106 ? -3.650 6.698 18.835 1.00 88.38 106 ALA A O 1
ATOM 821 N N . GLY A 1 107 ? -3.267 5.062 20.334 1.00 82.19 107 GLY A N 1
ATOM 822 C CA . GLY A 1 107 ? -1.819 5.256 20.402 1.00 82.19 107 GLY A CA 1
ATOM 823 C C . GLY A 1 107 ? -1.111 5.046 19.059 1.00 82.19 107 GLY A C 1
ATOM 824 O O . GLY A 1 107 ? -0.274 5.862 18.674 1.00 82.19 107 GLY A O 1
ATOM 825 N N . LEU A 1 108 ? -1.469 3.995 18.314 1.00 82.81 108 LEU A N 1
ATOM 826 C CA . LEU A 1 108 ? -0.858 3.702 17.010 1.00 82.81 108 LEU A CA 1
ATOM 827 C C . LEU A 1 108 ? -1.268 4.710 15.929 1.00 82.81 108 LEU A C 1
ATOM 829 O O . LEU A 1 108 ? -0.438 5.171 15.149 1.00 82.81 108 LEU A O 1
ATOM 833 N N . THR A 1 109 ? -2.548 5.079 15.898 1.00 83.94 109 THR A N 1
ATOM 834 C CA . THR A 1 109 ? -3.111 5.965 14.866 1.00 83.94 109 THR A CA 1
ATOM 835 C C . THR A 1 109 ? -2.930 7.452 15.166 1.00 83.94 109 THR A C 1
ATOM 837 O O . THR A 1 109 ? -3.111 8.275 14.264 1.00 83.94 109 THR A O 1
ATOM 840 N N . ARG A 1 110 ? -2.570 7.802 16.411 1.00 88.19 110 ARG A N 1
ATOM 841 C CA . ARG A 1 110 ? -2.540 9.174 16.952 1.00 88.19 110 ARG A CA 1
ATOM 842 C C . ARG A 1 110 ? -3.887 9.895 16.841 1.00 88.19 110 ARG A C 1
ATOM 844 O O . ARG A 1 110 ? -3.941 11.106 16.633 1.00 88.19 110 ARG A O 1
ATOM 851 N N . LEU A 1 111 ? -4.978 9.143 16.935 1.00 89.31 111 LEU A N 1
ATOM 852 C CA . LEU A 1 111 ? -6.340 9.670 16.983 1.00 89.31 111 LEU A CA 1
ATOM 853 C C . LEU A 1 111 ? -6.831 9.690 18.432 1.00 89.31 111 LEU A C 1
ATOM 855 O O . LEU A 1 111 ? -6.349 8.925 19.264 1.00 89.31 111 LEU A O 1
ATOM 859 N N . SER A 1 112 ? -7.823 10.529 18.737 1.00 94.44 112 SER A N 1
ATOM 860 C CA . SER A 1 112 ? -8.483 10.467 20.045 1.00 94.44 112 SER A CA 1
ATOM 861 C C . SER A 1 112 ? -9.261 9.158 20.193 1.00 94.44 112 SER A C 1
ATOM 863 O O . SER A 1 112 ? -9.829 8.661 19.216 1.00 94.44 112 SER A O 1
ATOM 865 N N . GLU A 1 113 ? -9.357 8.623 21.414 1.00 96.19 113 GLU A N 1
ATOM 866 C CA . GLU A 1 113 ? -10.145 7.410 21.674 1.00 96.19 113 GLU A CA 1
ATOM 867 C C . GLU A 1 113 ? -11.600 7.568 21.215 1.00 96.19 113 GLU A C 1
ATOM 869 O O . GLU A 1 113 ? -12.151 6.656 20.609 1.00 96.19 113 GLU A O 1
ATOM 874 N N . GLN A 1 114 ? -12.199 8.751 21.395 1.00 96.69 114 GLN A N 1
ATOM 875 C CA . GLN A 1 114 ? -13.546 9.059 20.900 1.00 96.69 114 GLN A CA 1
ATOM 876 C C . GLN A 1 114 ? -13.652 8.917 19.373 1.00 96.69 114 GLN A C 1
ATOM 878 O O . GLN A 1 114 ? -14.621 8.350 18.863 1.00 96.69 114 GLN A O 1
ATOM 883 N N . THR A 1 115 ? -12.645 9.394 18.631 1.00 95.81 115 THR A N 1
ATOM 884 C CA . THR A 1 115 ? -12.595 9.231 17.171 1.00 95.81 115 THR A CA 1
ATOM 885 C C . THR A 1 115 ? -12.468 7.759 16.802 1.00 95.81 115 THR A C 1
ATOM 887 O O . THR A 1 115 ? -13.192 7.288 15.928 1.00 95.81 115 THR A O 1
ATOM 890 N N . VAL A 1 116 ? -11.588 7.023 17.483 1.00 96.94 116 VAL A N 1
ATOM 891 C CA . VAL A 1 116 ? -11.397 5.587 17.250 1.00 96.94 116 VAL A CA 1
ATOM 892 C C . VAL A 1 116 ? -12.686 4.812 17.529 1.00 96.94 116 VAL A C 1
ATOM 894 O O . VAL A 1 116 ? -13.112 4.044 16.673 1.00 96.94 116 VAL A O 1
ATOM 897 N N . TYR A 1 117 ? -13.363 5.062 18.653 1.00 95.88 117 TYR A N 1
ATOM 898 C CA . TYR A 1 117 ? -14.652 4.446 18.985 1.00 95.88 117 TYR A CA 1
ATOM 899 C C . TYR A 1 117 ? -15.703 4.680 17.902 1.00 95.88 117 TYR A C 1
ATOM 901 O O . TYR A 1 117 ? -16.383 3.739 17.488 1.00 95.88 117 TYR A O 1
ATOM 909 N N . ARG A 1 118 ? -15.834 5.924 17.421 1.00 97.06 118 ARG A N 1
ATOM 910 C CA . ARG A 1 118 ? -16.774 6.260 16.344 1.00 97.06 118 ARG A CA 1
ATOM 911 C C . ARG A 1 118 ? -16.457 5.476 15.069 1.00 97.06 118 ARG A C 1
ATOM 913 O O . ARG A 1 118 ? -17.350 4.848 14.511 1.00 97.06 118 ARG A O 1
ATOM 920 N N . LEU A 1 119 ? -15.194 5.471 14.639 1.00 96.69 119 LEU A N 1
ATOM 921 C CA . LEU A 1 119 ? -14.775 4.767 13.424 1.00 96.69 119 LEU A CA 1
ATOM 922 C C . LEU A 1 119 ? -14.937 3.246 13.554 1.00 96.69 119 LEU A C 1
ATOM 924 O O . LEU A 1 119 ? -15.416 2.614 12.621 1.00 96.69 119 LEU A O 1
ATOM 928 N N . LEU A 1 120 ? -14.608 2.653 14.705 1.00 97.12 120 LEU A N 1
ATOM 929 C CA . LEU A 1 120 ? -14.813 1.222 14.957 1.00 97.12 120 LEU A CA 1
ATOM 930 C C . LEU A 1 120 ? -16.294 0.841 14.943 1.00 97.12 120 LEU A C 1
ATOM 932 O O . LEU A 1 120 ? -16.638 -0.225 14.441 1.00 97.12 120 LEU A O 1
ATOM 936 N N . ARG A 1 121 ? -17.184 1.707 15.446 1.00 95.62 121 ARG A N 1
ATOM 937 C CA . ARG A 1 121 ? -18.635 1.487 15.368 1.00 95.62 121 ARG A CA 1
ATOM 938 C C . ARG A 1 121 ? -19.118 1.461 13.918 1.00 95.62 121 ARG A C 1
ATOM 940 O O . ARG A 1 121 ? -19.858 0.555 13.549 1.00 95.62 121 ARG A O 1
ATOM 947 N N . GLU A 1 122 ? -18.676 2.419 13.106 1.00 95.69 122 GLU A N 1
ATOM 948 C CA . GLU A 1 122 ? -18.993 2.475 11.672 1.00 95.69 122 GLU A CA 1
ATOM 949 C C . GLU A 1 122 ? -18.462 1.230 10.937 1.00 95.69 122 GLU A C 1
ATOM 951 O O . GLU A 1 122 ? -19.208 0.563 10.225 1.00 95.69 122 GLU A O 1
ATOM 956 N N . LEU A 1 123 ? -17.199 0.862 11.175 1.00 96.62 123 LEU A N 1
ATOM 957 C CA . LEU A 1 123 ? -16.553 -0.307 10.568 1.00 96.62 123 LEU A CA 1
ATOM 958 C C . LEU A 1 123 ? -17.182 -1.640 11.006 1.00 96.62 123 LEU A C 1
ATOM 960 O O . LEU A 1 123 ? -17.268 -2.574 10.209 1.00 96.62 123 LEU A O 1
ATOM 964 N N . LYS A 1 124 ? -17.659 -1.729 12.253 1.00 95.44 124 LYS A N 1
ATOM 965 C CA . LYS A 1 124 ? -18.442 -2.870 12.744 1.00 95.44 124 LYS A CA 1
ATOM 966 C C . LYS A 1 124 ? -19.796 -2.955 12.040 1.00 95.44 124 LYS A C 1
ATOM 968 O O . LYS A 1 124 ? -20.213 -4.052 11.683 1.00 95.44 124 LYS A O 1
ATOM 973 N N . GLY A 1 125 ? -20.454 -1.818 11.798 1.00 94.06 125 GLY A N 1
ATOM 974 C CA . GLY A 1 125 ? -21.688 -1.748 11.005 1.00 94.06 125 GLY A CA 1
ATOM 975 C C . GLY A 1 125 ? -21.505 -2.242 9.566 1.00 94.06 125 GLY A C 1
ATOM 976 O O . GLY A 1 125 ? -22.408 -2.852 9.010 1.00 94.06 125 GLY A O 1
ATOM 977 N N . MET A 1 126 ? -20.308 -2.064 8.999 1.00 94.44 126 MET A N 1
ATOM 978 C CA . MET A 1 126 ? -19.917 -2.607 7.690 1.00 94.44 126 MET A CA 1
ATOM 979 C C . MET A 1 126 ? -19.462 -4.074 7.740 1.00 94.44 126 MET A C 1
ATOM 981 O O . MET A 1 126 ? -19.025 -4.601 6.726 1.00 94.44 126 MET A O 1
ATOM 985 N N . LEU A 1 127 ? -19.498 -4.726 8.908 1.00 94.81 127 LEU A N 1
ATOM 986 C CA . LEU A 1 127 ? -18.989 -6.083 9.148 1.00 94.81 127 LEU A CA 1
ATOM 987 C C . LEU A 1 127 ? -17.488 -6.288 8.870 1.00 94.81 127 LEU A C 1
ATOM 989 O O . LEU A 1 127 ? -17.013 -7.418 8.952 1.00 94.81 127 LEU A O 1
ATOM 993 N N . ALA A 1 128 ? -16.718 -5.222 8.645 1.00 95.62 128 ALA A N 1
ATOM 994 C CA . ALA A 1 128 ? -15.272 -5.308 8.430 1.00 95.62 128 ALA A CA 1
ATOM 995 C C . ALA A 1 128 ? -14.501 -5.639 9.722 1.00 95.62 128 ALA A C 1
ATOM 997 O O . ALA A 1 128 ? -13.407 -6.208 9.684 1.00 95.62 128 ALA A O 1
ATOM 998 N N . VAL A 1 129 ? -15.074 -5.281 10.877 1.00 97.00 129 VAL A N 1
ATOM 999 C CA . VAL A 1 129 ? -14.439 -5.397 12.195 1.00 97.00 129 VAL A CA 1
ATOM 1000 C C . VAL A 1 129 ? -15.349 -6.128 13.183 1.00 97.00 129 VAL A C 1
ATOM 1002 O O . VAL A 1 129 ? -16.552 -5.874 13.248 1.00 97.00 129 VAL A O 1
ATOM 1005 N N . GLY A 1 130 ? -14.765 -7.033 13.967 1.00 95.94 130 GLY A N 1
ATOM 1006 C CA . GLY A 1 130 ? -15.387 -7.735 15.087 1.00 95.94 130 GLY A CA 1
ATOM 1007 C C . GLY A 1 130 ? -14.887 -7.230 16.443 1.00 95.94 130 GLY A C 1
ATOM 1008 O O . GLY A 1 130 ? -13.920 -6.474 16.522 1.00 95.94 130 GLY A O 1
ATOM 1009 N N . PHE A 1 131 ? -15.564 -7.645 17.514 1.00 96.12 131 PHE A N 1
ATOM 1010 C CA . PHE A 1 131 ? -15.174 -7.369 18.898 1.00 96.12 131 PHE A CA 1
ATOM 1011 C C . PHE A 1 131 ? -15.423 -8.615 19.747 1.00 96.12 131 PHE A C 1
ATOM 1013 O O . PHE A 1 131 ? -16.529 -9.149 19.709 1.00 96.12 131 PHE A O 1
ATOM 1020 N N . ASP A 1 132 ? -14.415 -9.066 20.490 1.00 92.69 132 ASP A N 1
ATOM 1021 C CA . ASP A 1 132 ? -14.463 -10.299 21.297 1.00 92.69 132 ASP A CA 1
ATOM 1022 C C . ASP A 1 132 ? -14.861 -10.068 22.770 1.00 92.69 132 ASP A C 1
ATOM 1024 O O . ASP A 1 132 ? -14.802 -10.981 23.586 1.00 92.69 132 ASP A O 1
ATOM 1028 N N . GLY A 1 133 ? -15.248 -8.839 23.126 1.00 89.75 133 GLY A N 1
ATOM 1029 C CA . GLY A 1 133 ? -15.497 -8.420 24.510 1.00 89.75 133 GLY A CA 1
ATOM 1030 C C . GLY A 1 133 ? -14.366 -7.574 25.101 1.00 89.75 133 GLY A C 1
ATOM 1031 O O . GLY A 1 133 ? -14.600 -6.821 26.045 1.00 89.75 133 GLY A O 1
ATOM 1032 N N . LYS A 1 134 ? -13.163 -7.615 24.512 1.00 91.75 134 LYS A N 1
ATOM 1033 C CA . LYS A 1 134 ? -11.996 -6.846 24.973 1.00 91.75 134 LYS A CA 1
ATOM 1034 C C . LYS A 1 134 ? -11.242 -6.150 23.841 1.00 91.75 134 LYS A C 1
ATOM 1036 O O . LYS A 1 134 ? -10.794 -5.014 24.005 1.00 91.75 134 LYS A O 1
ATOM 1041 N N . LYS A 1 135 ? -11.082 -6.813 22.701 1.00 96.12 135 LYS A N 1
ATOM 1042 C CA . LYS A 1 135 ? -10.269 -6.381 21.566 1.00 96.12 135 LYS A CA 1
ATOM 1043 C C . LYS A 1 135 ? -11.077 -6.387 20.273 1.00 96.12 135 LYS A C 1
ATOM 1045 O O . LYS A 1 135 ? -11.989 -7.186 20.072 1.00 96.12 135 LYS A O 1
ATOM 1050 N N . 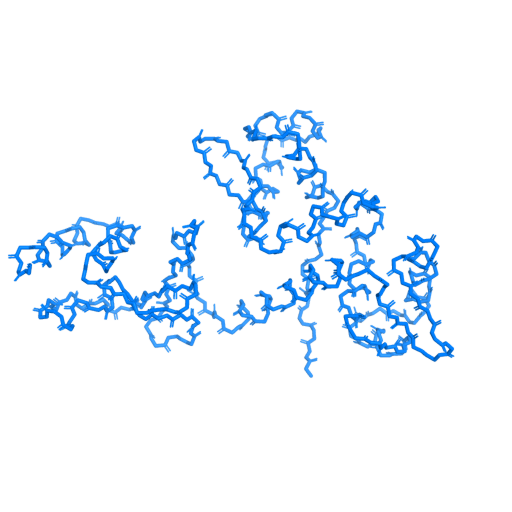TYR A 1 136 ? -10.715 -5.467 19.390 1.00 97.25 136 TYR A N 1
ATOM 1051 C CA . TYR A 1 136 ? -11.214 -5.368 18.027 1.00 97.25 136 TYR A CA 1
ATOM 1052 C C . TYR A 1 136 ? -10.289 -6.112 17.071 1.00 97.25 136 TYR A C 1
ATOM 1054 O O . TYR A 1 136 ? -9.070 -6.039 17.225 1.00 97.25 136 TYR A O 1
ATOM 1062 N N . PHE A 1 137 ? -10.867 -6.791 16.083 1.00 95.94 137 PHE A N 1
ATOM 1063 C CA . PHE A 1 137 ? -10.148 -7.595 15.092 1.00 95.94 137 PHE A CA 1
ATOM 1064 C C . PHE A 1 137 ? -10.783 -7.465 13.702 1.00 95.94 137 PHE A C 1
ATOM 1066 O O . PHE A 1 137 ? -11.980 -7.198 13.589 1.00 95.94 137 PHE A O 1
ATOM 1073 N N . LEU A 1 138 ? -9.998 -7.660 12.640 1.00 95.94 138 LEU A N 1
ATOM 1074 C CA . LEU A 1 138 ? -10.515 -7.739 11.269 1.00 95.94 138 LEU A CA 1
ATOM 1075 C C . LEU A 1 138 ? -11.233 -9.073 11.051 1.00 95.94 138 LEU A C 1
ATOM 1077 O O . LEU A 1 138 ? -10.714 -10.112 11.445 1.00 95.94 138 LEU A O 1
ATOM 1081 N N . ARG A 1 139 ? -12.415 -9.051 10.425 1.00 94.94 139 ARG A N 1
ATOM 1082 C CA . ARG A 1 139 ? -13.179 -10.283 10.129 1.00 94.94 139 ARG A CA 1
ATOM 1083 C C . ARG A 1 139 ? -12.834 -10.902 8.776 1.00 94.94 139 ARG A C 1
ATOM 1085 O O . ARG A 1 139 ? -13.160 -12.058 8.544 1.00 94.94 139 ARG A O 1
ATOM 1092 N N . ASP A 1 140 ? -12.244 -10.115 7.885 1.00 93.56 140 ASP A N 1
ATOM 1093 C CA . ASP A 1 140 ? -11.989 -10.482 6.497 1.00 93.56 140 ASP A CA 1
ATOM 1094 C C . ASP A 1 140 ? -10.486 -10.674 6.267 1.00 93.56 140 ASP A C 1
ATOM 1096 O O . ASP A 1 140 ? -9.695 -9.745 6.450 1.00 93.56 140 ASP A O 1
ATOM 1100 N N . GLU A 1 141 ? -10.101 -11.889 5.878 1.00 91.06 141 GLU A N 1
ATOM 1101 C CA . GLU A 1 141 ? -8.700 -12.258 5.657 1.00 91.06 141 GLU A CA 1
ATOM 1102 C C . GLU A 1 141 ? -8.091 -11.563 4.433 1.00 91.06 141 GLU A C 1
ATOM 1104 O O . GLU A 1 141 ? -6.908 -11.234 4.454 1.00 91.06 141 GLU A O 1
ATOM 1109 N N . ASP A 1 142 ? -8.871 -11.256 3.389 1.00 93.31 142 ASP A N 1
ATOM 1110 C CA . ASP A 1 142 ? -8.356 -10.517 2.231 1.00 93.31 142 ASP A CA 1
ATOM 1111 C C . ASP A 1 142 ? -8.113 -9.043 2.602 1.00 93.31 142 ASP A C 1
ATOM 1113 O O . ASP A 1 142 ? -7.112 -8.450 2.193 1.00 93.31 142 ASP A O 1
ATOM 1117 N N . LEU A 1 143 ? -8.977 -8.455 3.441 1.00 95.06 143 LEU A N 1
ATOM 1118 C CA . LEU A 1 143 ? -8.752 -7.117 4.002 1.00 95.06 143 LEU A CA 1
ATOM 1119 C C . LEU A 1 143 ? -7.494 -7.078 4.866 1.00 95.06 143 LEU A C 1
ATOM 1121 O O . LEU A 1 143 ? -6.681 -6.159 4.738 1.00 95.06 143 LEU A O 1
ATOM 1125 N N . LYS A 1 144 ? -7.319 -8.081 5.727 1.00 93.19 144 LYS A N 1
ATOM 1126 C CA . LYS A 1 144 ? -6.124 -8.216 6.555 1.00 93.19 144 LYS A CA 1
ATOM 1127 C C . LYS A 1 144 ? -4.870 -8.368 5.695 1.00 93.19 144 LYS A C 1
ATOM 1129 O O . LYS A 1 144 ? -3.934 -7.596 5.883 1.00 93.19 144 LYS A O 1
ATOM 1134 N N . ALA A 1 145 ? -4.883 -9.261 4.706 1.00 88.00 145 ALA A N 1
ATOM 1135 C CA . ALA A 1 145 ? -3.766 -9.470 3.790 1.00 88.00 145 ALA A CA 1
ATOM 1136 C C . ALA A 1 145 ? -3.394 -8.190 3.024 1.00 88.00 145 ALA A C 1
ATOM 1138 O O . ALA A 1 145 ? -2.216 -7.849 2.925 1.00 88.00 145 ALA A O 1
ATOM 1139 N N . PHE A 1 146 ? -4.382 -7.438 2.524 1.00 93.62 146 PHE A N 1
ATOM 1140 C CA . PHE A 1 146 ? -4.143 -6.155 1.857 1.00 93.62 146 PHE A CA 1
ATOM 1141 C C . PHE A 1 146 ? -3.426 -5.150 2.775 1.00 93.62 146 PHE A C 1
ATOM 1143 O O . PHE A 1 146 ? -2.428 -4.542 2.376 1.00 93.62 146 PHE A O 1
ATOM 1150 N N . LEU A 1 147 ? -3.911 -4.992 4.010 1.00 92.31 147 LEU A N 1
ATOM 1151 C CA . LEU A 1 147 ? -3.345 -4.055 4.983 1.00 92.31 147 LEU A CA 1
ATOM 1152 C C . LEU A 1 147 ? -1.953 -4.492 5.452 1.00 92.31 147 LEU A C 1
ATOM 1154 O O . LEU A 1 147 ? -1.058 -3.659 5.546 1.00 92.31 147 LEU A O 1
ATOM 1158 N N . GLU A 1 148 ? -1.741 -5.784 5.699 1.00 87.75 148 GLU A N 1
ATOM 1159 C CA . GLU A 1 148 ? -0.435 -6.332 6.081 1.00 87.75 148 GLU A CA 1
ATOM 1160 C C . GLU A 1 148 ? 0.610 -6.152 4.978 1.00 87.75 148 GLU A C 1
ATOM 1162 O O . GLU A 1 148 ? 1.731 -5.739 5.272 1.00 87.75 148 GLU A O 1
ATOM 1167 N N . GLN A 1 149 ? 0.245 -6.376 3.711 1.00 84.31 149 GLN A N 1
ATOM 1168 C CA . GLN A 1 149 ? 1.134 -6.093 2.582 1.00 84.31 149 GLN A CA 1
ATOM 1169 C C . GLN A 1 149 ? 1.492 -4.605 2.521 1.00 84.31 149 GLN A C 1
ATOM 1171 O O . GLN A 1 149 ? 2.663 -4.259 2.408 1.00 84.31 149 GLN A O 1
ATOM 1176 N N . LYS A 1 150 ? 0.514 -3.709 2.704 1.00 86.25 150 LYS A N 1
ATOM 1177 C CA . LYS A 1 150 ? 0.769 -2.263 2.737 1.00 86.25 150 LYS A CA 1
ATOM 1178 C C . LYS A 1 150 ? 1.701 -1.855 3.889 1.00 86.25 150 LYS A C 1
ATOM 1180 O O . LYS A 1 150 ? 2.584 -1.019 3.696 1.00 86.25 150 LYS A O 1
ATOM 1185 N N . LEU A 1 151 ? 1.542 -2.461 5.067 1.00 80.81 151 LEU A N 1
ATOM 1186 C CA . LEU A 1 151 ? 2.445 -2.267 6.207 1.00 80.81 151 LEU A CA 1
ATOM 1187 C C . LEU A 1 151 ? 3.857 -2.780 5.910 1.00 80.81 151 LEU A C 1
ATOM 1189 O O . LEU A 1 151 ? 4.835 -2.132 6.284 1.00 80.81 151 LEU A O 1
ATOM 1193 N N . MET A 1 152 ? 3.969 -3.936 5.256 1.00 79.62 152 MET A N 1
ATOM 1194 C CA . MET A 1 152 ? 5.249 -4.514 4.859 1.00 79.62 152 MET A CA 1
ATOM 1195 C C . MET A 1 152 ? 5.972 -3.602 3.865 1.00 79.62 152 MET A C 1
ATOM 1197 O O . MET A 1 152 ? 7.123 -3.251 4.106 1.00 79.62 152 MET A O 1
ATOM 1201 N N . ASP A 1 153 ? 5.277 -3.123 2.833 1.00 78.25 153 ASP A N 1
ATOM 1202 C CA . ASP A 1 153 ? 5.840 -2.201 1.844 1.00 78.25 153 ASP A CA 1
ATOM 1203 C C . ASP A 1 153 ? 6.312 -0.893 2.479 1.00 78.25 153 ASP A C 1
ATOM 1205 O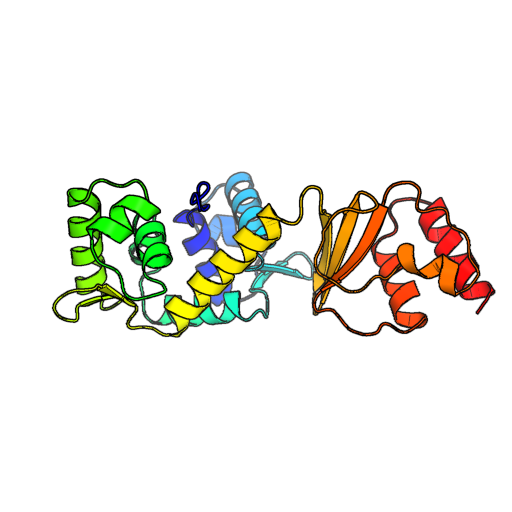 O . ASP A 1 153 ? 7.375 -0.385 2.137 1.00 78.25 153 ASP A O 1
ATOM 1209 N N . ALA A 1 154 ? 5.551 -0.348 3.433 1.00 71.19 154 ALA A N 1
ATOM 1210 C CA . ALA A 1 154 ? 5.932 0.868 4.145 1.00 71.19 154 ALA A CA 1
ATOM 1211 C C . ALA A 1 154 ? 7.182 0.667 5.019 1.00 71.19 154 ALA A C 1
ATOM 1213 O O . ALA A 1 154 ? 8.021 1.565 5.109 1.00 71.19 154 ALA A O 1
ATOM 1214 N N . ARG A 1 155 ? 7.326 -0.508 5.649 1.00 67.69 155 ARG A N 1
ATOM 1215 C CA . ARG A 1 155 ? 8.533 -0.869 6.411 1.00 67.69 155 ARG A CA 1
ATOM 1216 C C . ARG A 1 155 ? 9.731 -1.007 5.486 1.00 67.69 155 ARG A C 1
ATOM 1218 O O . ARG A 1 155 ? 10.741 -0.357 5.729 1.00 67.69 155 ARG A O 1
ATOM 1225 N N . THR A 1 156 ? 9.583 -1.753 4.395 1.00 64.81 156 THR A N 1
ATOM 1226 C CA . THR A 1 156 ? 10.641 -1.926 3.398 1.00 64.81 156 THR A CA 1
ATOM 1227 C C . THR A 1 156 ? 11.036 -0.591 2.775 1.00 64.81 156 THR A C 1
ATOM 1229 O O . THR A 1 156 ? 12.215 -0.281 2.743 1.00 64.81 156 THR A O 1
ATOM 1232 N N . ALA A 1 157 ? 10.091 0.270 2.390 1.00 63.25 157 ALA A N 1
ATOM 1233 C CA . ALA A 1 157 ? 10.395 1.606 1.871 1.00 63.25 157 ALA A CA 1
ATOM 1234 C C . ALA A 1 157 ? 11.086 2.517 2.903 1.00 63.25 157 ALA A C 1
ATOM 1236 O O . ALA A 1 157 ? 11.878 3.382 2.535 1.00 63.25 157 ALA A O 1
ATOM 1237 N N . GLY A 1 158 ? 10.784 2.347 4.195 1.00 56.56 158 GLY A N 1
ATOM 1238 C CA . GLY A 1 158 ? 11.463 3.052 5.284 1.00 56.56 158 GLY A CA 1
ATOM 1239 C C . GLY A 1 158 ? 12.886 2.552 5.550 1.00 56.56 158 GLY A C 1
ATOM 1240 O O . GLY A 1 158 ? 13.711 3.318 6.047 1.00 56.56 158 GLY A O 1
ATOM 1241 N N . GLU A 1 159 ? 13.170 1.295 5.215 1.00 53.03 159 GLU A N 1
ATOM 1242 C CA . GLU A 1 159 ? 14.489 0.661 5.320 1.00 53.03 159 GLU A CA 1
ATOM 1243 C C . GLU A 1 159 ? 15.339 0.902 4.053 1.00 53.03 159 GLU A C 1
ATOM 1245 O O . GLU A 1 159 ? 16.543 1.132 4.150 1.00 53.03 159 GLU A O 1
ATOM 1250 N N . GLU A 1 160 ? 14.703 0.969 2.880 1.00 60.56 160 GLU A N 1
ATOM 1251 C CA . GLU A 1 160 ? 15.290 1.145 1.544 1.00 60.56 160 GLU A CA 1
ATOM 1252 C C . GLU A 1 160 ? 15.482 2.631 1.175 1.00 60.56 160 GLU A C 1
ATOM 1254 O O . GLU A 1 160 ? 14.934 3.154 0.199 1.00 60.56 160 GLU A O 1
ATOM 1259 N N . THR A 1 161 ? 16.277 3.356 1.966 1.00 58.41 161 THR A N 1
ATOM 1260 C CA . THR A 1 161 ? 16.540 4.782 1.698 1.00 58.41 161 THR A CA 1
ATOM 1261 C C . THR A 1 161 ? 17.348 4.967 0.407 1.00 58.41 161 THR A C 1
ATOM 1263 O O . THR A 1 161 ? 18.437 4.421 0.257 1.00 58.41 161 THR A O 1
ATOM 1266 N N . GLY A 1 162 ? 16.831 5.779 -0.523 1.00 63.25 162 GLY A N 1
ATOM 1267 C CA . GLY A 1 162 ? 17.501 6.102 -1.792 1.00 63.25 162 GLY A CA 1
ATOM 1268 C C . GLY A 1 162 ? 17.287 5.081 -2.913 1.00 63.25 162 GLY A C 1
ATOM 1269 O O . GLY A 1 162 ? 17.862 5.238 -3.988 1.00 63.25 162 GLY A O 1
ATOM 1270 N N . VAL A 1 163 ? 16.455 4.059 -2.692 1.00 76.06 163 VAL A N 1
ATOM 1271 C CA . VAL A 1 163 ? 16.185 3.019 -3.688 1.00 76.06 163 VAL A CA 1
ATOM 1272 C C . VAL A 1 163 ? 15.222 3.515 -4.772 1.00 76.06 163 VAL A C 1
ATOM 1274 O O . VAL A 1 163 ? 14.158 4.070 -4.498 1.00 76.06 163 VAL A O 1
ATOM 1277 N N . VAL A 1 164 ? 15.598 3.294 -6.029 1.00 77.50 164 VAL A N 1
ATOM 1278 C CA . VAL A 1 164 ? 14.833 3.613 -7.235 1.00 77.50 164 VAL A CA 1
ATOM 1279 C C . VAL A 1 164 ? 14.407 2.313 -7.906 1.00 77.50 164 VAL A C 1
ATOM 1281 O O . VAL A 1 164 ? 15.244 1.480 -8.245 1.00 77.50 164 VAL A O 1
ATOM 1284 N N . ILE A 1 165 ? 13.108 2.143 -8.142 1.00 79.88 165 ILE A N 1
ATOM 1285 C CA . ILE A 1 165 ? 12.583 1.011 -8.916 1.00 79.88 165 ILE A CA 1
ATOM 1286 C C . ILE A 1 165 ? 12.752 1.324 -10.405 1.00 79.88 165 ILE A C 1
ATOM 1288 O O . ILE A 1 165 ? 12.199 2.310 -10.892 1.00 79.88 165 ILE A O 1
ATOM 1292 N N . LEU A 1 166 ? 13.511 0.490 -11.115 1.00 77.56 166 LEU A N 1
ATOM 1293 C CA . LEU A 1 166 ? 13.790 0.636 -12.547 1.00 77.56 166 LEU A CA 1
ATOM 1294 C C . LEU A 1 166 ? 12.821 -0.179 -13.404 1.00 77.56 166 LEU A C 1
ATOM 1296 O O . LEU A 1 166 ? 12.356 0.279 -14.443 1.00 77.56 166 LEU A O 1
ATOM 1300 N N . HIS A 1 167 ? 12.488 -1.382 -12.944 1.00 77.19 167 HIS A N 1
ATOM 1301 C CA . HIS A 1 167 ? 11.557 -2.276 -13.616 1.00 77.19 167 HIS A CA 1
ATOM 1302 C C . HIS A 1 167 ? 10.707 -2.996 -12.581 1.00 77.19 167 HIS A C 1
ATOM 1304 O O . HIS A 1 167 ? 11.174 -3.302 -11.485 1.00 77.19 167 HIS A O 1
ATOM 1310 N N . SER A 1 168 ? 9.447 -3.260 -12.910 1.00 70.12 168 SER A N 1
ATOM 1311 C CA . SER A 1 168 ? 8.580 -4.020 -12.022 1.00 70.12 168 SER A CA 1
ATOM 1312 C C . SER A 1 168 ? 7.475 -4.704 -12.819 1.00 70.12 168 SER A C 1
ATOM 1314 O O . SER A 1 168 ? 6.388 -4.145 -12.956 1.00 70.12 168 SER A O 1
ATOM 1316 N N . ASN A 1 169 ? 7.783 -5.882 -13.363 1.00 61.59 169 ASN A N 1
ATOM 1317 C CA . ASN A 1 169 ? 6.857 -6.781 -14.055 1.00 61.59 169 ASN A CA 1
ATOM 1318 C C . ASN A 1 169 ? 7.365 -8.228 -13.895 1.00 61.59 169 ASN A C 1
ATOM 1320 O O . ASN A 1 169 ? 8.433 -8.570 -14.394 1.00 61.59 169 ASN A O 1
ATOM 1324 N N . GLY A 1 170 ? 6.652 -9.063 -13.134 1.00 67.50 170 GLY A N 1
ATOM 1325 C CA . GLY A 1 170 ? 7.098 -10.415 -12.747 1.00 67.50 170 GLY A CA 1
ATOM 1326 C C . GLY A 1 170 ? 8.199 -10.446 -11.671 1.00 67.50 170 GLY A C 1
ATOM 1327 O O . GLY A 1 170 ? 8.130 -11.252 -10.750 1.00 67.50 170 GLY A O 1
ATOM 1328 N N . PHE A 1 171 ? 9.153 -9.517 -11.728 1.00 77.88 171 PHE A N 1
ATOM 1329 C CA . PHE A 1 171 ? 10.150 -9.227 -10.693 1.00 77.88 171 PHE A CA 1
ATOM 1330 C C . PHE A 1 171 ? 10.362 -7.711 -10.585 1.00 77.88 171 PHE A C 1
ATOM 1332 O O . PHE A 1 171 ? 10.005 -6.958 -11.495 1.00 77.88 171 PHE A O 1
ATOM 1339 N N . THR A 1 172 ? 10.934 -7.251 -9.475 1.00 80.94 172 THR A N 1
ATOM 1340 C CA . THR A 1 172 ? 11.289 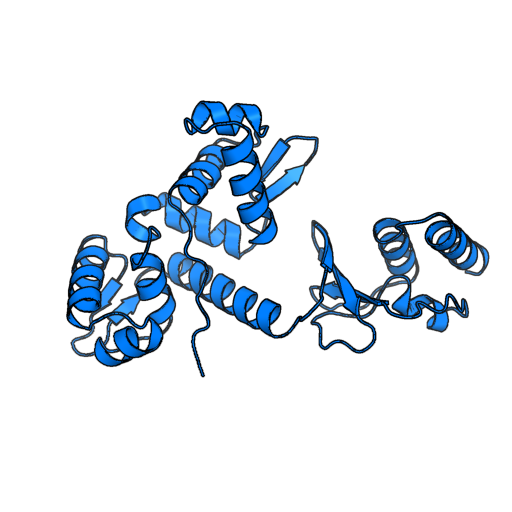-5.844 -9.261 1.00 80.94 172 THR A CA 1
ATOM 1341 C C . THR A 1 172 ? 12.793 -5.669 -9.383 1.00 80.94 172 THR A C 1
ATOM 1343 O O . THR A 1 172 ? 13.539 -6.191 -8.562 1.00 80.94 172 THR A O 1
ATOM 1346 N N . LEU A 1 173 ? 13.224 -4.906 -10.385 1.00 87.44 173 LEU A N 1
ATOM 1347 C CA . LEU A 1 173 ? 14.597 -4.440 -10.526 1.00 87.44 173 LEU A CA 1
ATOM 1348 C C . LEU A 1 173 ? 14.740 -3.105 -9.801 1.00 87.44 173 LEU A C 1
ATOM 1350 O O . LEU A 1 173 ? 14.068 -2.123 -10.135 1.00 87.44 173 LEU A O 1
ATOM 1354 N N . LYS A 1 174 ? 15.624 -3.074 -8.815 1.00 89.62 174 LYS A N 1
ATOM 1355 C CA . LYS A 1 174 ? 15.896 -1.921 -7.967 1.00 89.62 174 LYS A CA 1
ATOM 1356 C C . LYS A 1 174 ? 17.319 -1.440 -8.196 1.00 89.62 174 LYS A C 1
ATOM 1358 O O . LYS A 1 174 ? 18.227 -2.236 -8.415 1.00 89.62 174 LYS A O 1
ATOM 1363 N N . ARG A 1 175 ? 17.506 -0.135 -8.070 1.00 87.94 175 ARG A N 1
ATOM 1364 C CA . ARG A 1 175 ? 18.802 0.524 -7.978 1.00 87.94 175 ARG A CA 1
ATOM 1365 C C . ARG A 1 175 ? 18.901 1.225 -6.642 1.00 87.94 175 ARG A C 1
ATOM 1367 O O . ARG A 1 175 ? 18.004 1.981 -6.293 1.00 87.94 175 ARG A O 1
ATOM 1374 N N . ALA A 1 176 ? 19.986 1.013 -5.926 1.00 86.69 176 ALA A N 1
ATOM 1375 C CA . ALA A 1 176 ? 20.248 1.625 -4.638 1.00 86.69 176 ALA A CA 1
ATOM 1376 C C . ALA A 1 176 ? 21.591 2.370 -4.672 1.00 86.69 176 ALA A C 1
ATOM 1378 O O . ALA A 1 176 ? 22.440 2.046 -5.505 1.00 86.69 176 ALA A O 1
ATOM 1379 N N . PRO A 1 177 ? 21.814 3.358 -3.791 1.00 82.81 177 PRO A N 1
ATOM 1380 C CA . PRO A 1 177 ? 23.154 3.867 -3.536 1.00 82.81 177 PRO A CA 1
ATOM 1381 C C . PRO A 1 177 ? 24.077 2.718 -3.127 1.00 82.81 177 PRO A C 1
ATOM 1383 O O . PRO A 1 177 ? 23.632 1.770 -2.476 1.00 82.81 177 PRO A O 1
ATOM 1386 N N . LYS A 1 178 ? 25.355 2.806 -3.495 1.00 81.81 178 LYS A N 1
ATOM 1387 C CA . LYS A 1 178 ? 26.337 1.771 -3.157 1.00 81.81 178 LYS A CA 1
ATOM 1388 C C . LYS A 1 178 ? 26.362 1.501 -1.649 1.00 81.81 178 LYS A C 1
ATOM 1390 O O . LYS A 1 178 ? 26.453 2.435 -0.853 1.00 81.81 178 LYS A O 1
ATOM 1395 N N . GLY A 1 179 ? 26.256 0.233 -1.258 1.00 74.69 179 GLY A N 1
ATOM 1396 C CA . GLY A 1 179 ? 26.239 -0.192 0.145 1.00 74.69 179 GLY A CA 1
ATOM 1397 C C . GLY A 1 179 ? 24.950 0.127 0.916 1.00 74.69 179 GLY A C 1
ATOM 1398 O O . GLY A 1 179 ? 24.898 -0.086 2.131 1.00 74.69 179 GLY A O 1
ATOM 1399 N N . ALA A 1 180 ? 23.899 0.629 0.257 1.00 73.38 180 ALA A N 1
ATOM 1400 C CA . ALA A 1 180 ? 22.605 0.823 0.899 1.00 73.38 180 ALA A CA 1
ATOM 1401 C C . ALA A 1 180 ? 21.983 -0.525 1.291 1.00 73.38 180 ALA A C 1
ATOM 1403 O O . ALA A 1 180 ? 22.033 -1.505 0.547 1.00 73.38 180 ALA A O 1
ATOM 1404 N N . ARG A 1 181 ? 21.340 -0.566 2.464 1.00 68.50 181 ARG A N 1
ATOM 1405 C CA . ARG A 1 181 ? 20.558 -1.735 2.879 1.00 68.50 181 ARG A CA 1
ATOM 1406 C C . ARG A 1 181 ? 19.297 -1.802 2.028 1.00 68.50 181 ARG A C 1
ATOM 1408 O O . ARG A 1 181 ? 18.408 -0.969 2.170 1.00 68.50 181 ARG A O 1
ATOM 1415 N N . THR A 1 182 ? 19.241 -2.787 1.143 1.00 72.56 182 THR A N 1
ATOM 1416 C CA . THR A 1 182 ? 18.088 -3.024 0.279 1.00 72.56 182 THR A CA 1
ATOM 1417 C C . THR A 1 182 ? 17.795 -4.507 0.156 1.00 72.56 182 THR A C 1
ATOM 1419 O O . THR A 1 182 ? 18.696 -5.341 0.254 1.00 72.56 182 THR A O 1
ATOM 1422 N N . ARG A 1 183 ? 16.517 -4.850 -0.005 1.00 77.56 183 ARG A N 1
ATOM 1423 C CA . ARG A 1 183 ? 16.080 -6.233 -0.151 1.00 77.56 183 ARG A CA 1
ATOM 1424 C C . ARG A 1 183 ? 16.228 -6.668 -1.605 1.00 77.56 183 ARG A C 1
ATOM 1426 O O . ARG A 1 183 ? 15.680 -6.026 -2.505 1.00 77.56 183 ARG A O 1
ATOM 1433 N N . GLY A 1 184 ? 16.886 -7.805 -1.805 1.00 86.19 184 GLY A N 1
ATOM 1434 C CA . GLY A 1 184 ? 16.997 -8.471 -3.098 1.00 86.19 184 GLY A CA 1
ATOM 1435 C C . GLY A 1 184 ? 18.318 -9.215 -3.266 1.00 86.19 184 GLY A C 1
ATOM 1436 O O . GLY A 1 184 ? 19.186 -9.158 -2.397 1.00 86.19 184 GLY A O 1
ATOM 1437 N N . ALA A 1 185 ? 18.460 -9.914 -4.390 1.00 90.50 185 ALA A N 1
ATOM 1438 C CA . ALA A 1 185 ? 19.723 -10.522 -4.806 1.00 90.50 185 ALA A CA 1
ATOM 1439 C C . ALA A 1 185 ? 20.465 -9.583 -5.782 1.00 90.50 185 ALA A C 1
ATOM 1441 O O . ALA A 1 185 ? 19.800 -9.003 -6.648 1.00 90.50 185 ALA A O 1
ATOM 1442 N N . PRO A 1 186 ? 21.800 -9.415 -5.673 1.00 92.12 186 PRO A N 1
ATOM 1443 C CA . PRO A 1 186 ? 22.576 -8.593 -6.603 1.00 92.12 186 PRO A CA 1
ATOM 1444 C C . PRO A 1 186 ? 22.417 -9.049 -8.058 1.00 92.12 186 PRO A C 1
ATOM 1446 O O . PRO A 1 186 ? 22.388 -10.247 -8.343 1.00 92.12 186 PRO A O 1
ATOM 1449 N N . THR A 1 187 ? 22.332 -8.101 -8.990 1.00 94.25 187 THR A N 1
ATOM 1450 C CA . THR A 1 187 ? 22.199 -8.385 -10.427 1.00 94.25 187 THR A CA 1
ATOM 1451 C C . THR A 1 187 ? 22.770 -7.257 -11.295 1.00 94.25 187 THR A C 1
ATOM 1453 O O . THR A 1 187 ? 23.360 -6.312 -10.772 1.00 94.25 187 THR A O 1
ATOM 1456 N N . ALA A 1 188 ? 22.545 -7.315 -12.613 1.00 93.62 188 ALA A N 1
ATOM 1457 C CA . ALA A 1 188 ? 22.922 -6.278 -13.570 1.00 93.62 188 ALA A CA 1
ATOM 1458 C C . ALA A 1 188 ? 24.397 -5.868 -13.396 1.00 93.62 188 ALA A C 1
ATOM 1460 O O . ALA A 1 188 ? 25.257 -6.715 -13.150 1.00 93.62 188 ALA A O 1
ATOM 1461 N N . PHE A 1 189 ? 24.687 -4.569 -13.466 1.00 92.94 189 PHE A N 1
ATOM 1462 C CA . PHE A 1 189 ? 26.029 -4.013 -13.317 1.00 92.94 189 PHE A CA 1
ATOM 1463 C C . PHE A 1 189 ? 26.746 -4.420 -12.019 1.00 92.94 189 PHE A C 1
ATOM 1465 O O . PHE A 1 189 ? 27.972 -4.486 -12.012 1.00 92.94 189 PHE A O 1
ATOM 1472 N N . SER A 1 190 ? 26.020 -4.746 -10.941 1.00 91.88 190 SER A N 1
ATOM 1473 C CA . SER A 1 190 ? 26.632 -5.179 -9.675 1.00 91.88 190 SER A CA 1
ATOM 1474 C C . SER A 1 190 ? 27.299 -6.551 -9.750 1.00 91.88 190 SER A C 1
ATOM 1476 O O . SER A 1 190 ? 28.152 -6.837 -8.917 1.00 91.88 190 SER A O 1
ATOM 1478 N N . LYS A 1 191 ? 26.947 -7.389 -10.735 1.00 92.81 191 LYS A N 1
ATOM 1479 C CA . LYS A 1 191 ? 27.555 -8.715 -10.927 1.00 92.81 191 LYS A CA 1
ATOM 1480 C C . LYS A 1 191 ? 28.607 -8.771 -12.030 1.00 92.81 191 LYS A C 1
ATOM 1482 O O . LYS A 1 191 ? 29.259 -9.794 -12.178 1.00 92.81 191 LYS A O 1
ATOM 1487 N N . PHE A 1 192 ? 28.825 -7.697 -12.788 1.00 92.44 192 PHE A N 1
ATOM 1488 C CA . PHE A 1 192 ? 29.742 -7.721 -13.938 1.00 92.44 192 PHE A CA 1
ATOM 1489 C C . PHE A 1 192 ? 31.176 -8.113 -13.545 1.00 92.44 192 PHE A C 1
ATOM 1491 O O . PHE A 1 192 ? 31.835 -8.854 -14.277 1.00 92.44 192 PHE A O 1
ATOM 1498 N N . ALA A 1 193 ? 31.624 -7.696 -12.356 1.00 89.62 193 ALA A N 1
ATOM 1499 C CA . ALA A 1 193 ? 32.938 -8.049 -11.826 1.00 89.62 193 ALA A CA 1
ATOM 1500 C C . ALA A 1 193 ? 33.112 -9.567 -11.621 1.00 89.62 193 ALA A C 1
ATOM 1502 O O . ALA A 1 193 ? 34.203 -10.083 -11.853 1.00 89.62 193 ALA A O 1
ATOM 1503 N N . GLU A 1 194 ? 32.042 -10.296 -11.271 1.00 91.19 194 GLU A N 1
ATOM 1504 C CA . GLU A 1 194 ? 32.061 -11.764 -11.136 1.00 91.19 194 GLU A CA 1
ATOM 1505 C C . GLU A 1 194 ? 32.364 -12.459 -12.478 1.00 91.19 194 GLU A C 1
ATOM 1507 O O . GLU A 1 194 ? 32.916 -13.554 -12.495 1.00 91.19 194 GLU A O 1
ATOM 1512 N N . TYR A 1 195 ? 32.079 -11.790 -13.601 1.00 90.75 195 TYR A N 1
ATOM 1513 C CA . TYR A 1 195 ? 32.337 -12.258 -14.970 1.00 90.75 195 TYR A CA 1
ATOM 1514 C C . TYR A 1 195 ? 33.524 -11.530 -15.627 1.00 90.75 195 TYR A C 1
ATOM 1516 O O . TYR A 1 195 ? 33.679 -11.493 -16.852 1.00 90.75 195 TYR A O 1
ATOM 1524 N N . GLY A 1 196 ? 34.382 -10.916 -14.808 1.00 88.81 196 GLY A N 1
ATOM 1525 C CA . GLY A 1 196 ? 35.619 -10.275 -15.239 1.00 88.81 196 GLY A CA 1
ATOM 1526 C C . GLY A 1 196 ? 35.432 -8.977 -16.025 1.00 88.81 196 GLY A C 1
ATOM 1527 O O . GLY A 1 196 ? 36.353 -8.583 -16.743 1.00 88.81 196 GLY A O 1
ATOM 1528 N N . VAL A 1 197 ? 34.271 -8.327 -15.944 1.00 89.75 197 VAL A N 1
ATOM 1529 C CA . VAL A 1 197 ? 34.043 -7.001 -16.526 1.00 89.75 197 VAL A CA 1
ATOM 1530 C C . VAL A 1 197 ? 33.998 -5.981 -15.399 1.00 89.75 197 VAL A C 1
ATOM 1532 O O . VAL A 1 197 ? 33.015 -5.891 -14.667 1.00 89.75 197 VAL A O 1
ATOM 1535 N N . ASP A 1 198 ? 35.068 -5.204 -15.251 1.00 83.81 198 ASP A N 1
ATOM 1536 C CA . ASP A 1 198 ? 35.071 -4.105 -14.292 1.00 83.81 198 ASP A CA 1
ATOM 1537 C C . ASP A 1 198 ? 34.393 -2.888 -14.915 1.00 83.81 198 ASP A C 1
ATOM 1539 O O . ASP A 1 198 ? 34.943 -2.192 -15.766 1.00 83.81 198 ASP A O 1
ATOM 1543 N N . TYR A 1 199 ? 33.136 -2.691 -14.540 1.00 76.75 199 TYR A N 1
ATOM 1544 C CA . TYR A 1 199 ? 32.359 -1.536 -14.957 1.00 76.75 199 TYR A CA 1
ATOM 1545 C C . TYR A 1 199 ? 32.522 -0.360 -13.995 1.00 76.75 199 TYR A C 1
ATOM 1547 O O . TYR A 1 199 ? 32.151 0.752 -14.357 1.00 76.75 199 TYR A O 1
ATOM 1555 N N . GLY A 1 200 ? 33.044 -0.591 -12.780 1.00 62.56 200 GLY A N 1
ATOM 1556 C CA . GLY A 1 200 ? 33.084 0.435 -11.748 1.00 62.56 200 GLY A CA 1
ATOM 1557 C C . GLY A 1 200 ? 31.724 1.120 -11.612 1.00 62.56 200 GLY A C 1
ATOM 1558 O O . GLY A 1 200 ? 31.596 2.297 -11.930 1.00 62.56 200 GLY A O 1
ATOM 1559 N N . ALA A 1 201 ? 30.675 0.398 -11.189 1.00 59.44 201 ALA A N 1
ATOM 1560 C CA . ALA A 1 201 ? 29.371 1.004 -10.899 1.00 59.44 201 ALA A CA 1
ATOM 1561 C C . ALA A 1 201 ? 29.529 1.953 -9.698 1.00 59.44 201 ALA A C 1
ATOM 1563 O O . ALA A 1 201 ? 29.248 1.598 -8.554 1.00 59.44 201 ALA A O 1
ATOM 1564 N N . GLU A 1 202 ? 30.090 3.138 -9.937 1.00 61.31 202 GLU A N 1
ATOM 1565 C CA . GLU A 1 202 ? 30.910 3.816 -8.933 1.00 61.31 202 GLU A CA 1
ATOM 1566 C C . GLU A 1 202 ? 30.113 4.237 -7.704 1.00 61.31 202 GLU A C 1
ATOM 1568 O O . GLU A 1 202 ? 30.685 4.353 -6.629 1.00 61.31 202 GLU A O 1
ATOM 1573 N N . ASN A 1 203 ? 28.787 4.340 -7.801 1.00 67.75 203 ASN A N 1
ATOM 1574 C CA . ASN A 1 203 ? 27.944 4.744 -6.679 1.00 67.75 203 ASN A CA 1
ATOM 1575 C C . ASN A 1 203 ? 26.582 4.038 -6.622 1.00 67.75 203 ASN A C 1
ATOM 1577 O O . ASN A 1 203 ? 25.672 4.534 -5.953 1.00 67.75 203 ASN A O 1
ATOM 1581 N N . ARG A 1 204 ? 26.384 2.932 -7.356 1.00 85.00 204 ARG A N 1
ATOM 1582 C CA . ARG A 1 204 ? 25.045 2.343 -7.542 1.00 85.00 204 ARG A CA 1
ATOM 1583 C C . ARG A 1 204 ? 25.098 0.821 -7.528 1.00 85.00 204 ARG A C 1
ATOM 1585 O O . ARG A 1 204 ? 25.821 0.237 -8.326 1.00 85.00 204 ARG A O 1
ATOM 1592 N N . ASP A 1 205 ? 24.270 0.219 -6.685 1.00 89.75 205 ASP A N 1
ATOM 1593 C CA . ASP A 1 205 ? 24.057 -1.223 -6.634 1.00 89.75 205 ASP A CA 1
ATOM 1594 C C . ASP A 1 205 ? 22.685 -1.586 -7.216 1.00 89.75 205 ASP A C 1
ATOM 1596 O O . ASP A 1 205 ? 21.719 -0.827 -7.092 1.00 89.75 205 ASP A O 1
ATOM 1600 N N . PHE A 1 206 ? 22.589 -2.748 -7.855 1.00 91.38 206 PHE A N 1
ATOM 1601 C CA . PHE A 1 206 ? 21.398 -3.213 -8.554 1.00 91.38 206 PHE A CA 1
ATOM 1602 C C . PHE A 1 206 ? 20.946 -4.562 -8.007 1.00 91.38 206 PHE A C 1
ATOM 1604 O O . PHE A 1 206 ? 21.749 -5.478 -7.827 1.00 91.38 206 PHE A O 1
ATOM 1611 N N . PHE A 1 207 ? 19.643 -4.688 -7.765 1.00 92.31 207 PHE A N 1
ATOM 1612 C CA . PHE A 1 207 ? 19.060 -5.845 -7.090 1.00 92.31 207 PHE A CA 1
ATOM 1613 C C . PHE A 1 207 ? 17.768 -6.291 -7.756 1.00 92.31 207 PHE A C 1
ATOM 1615 O O . PHE A 1 207 ? 17.003 -5.458 -8.246 1.00 92.31 207 PHE A O 1
ATOM 1622 N N . ILE A 1 208 ? 17.495 -7.593 -7.705 1.00 92.19 208 ILE A N 1
ATOM 1623 C CA . ILE A 1 208 ? 16.174 -8.140 -8.013 1.00 92.19 208 ILE A CA 1
ATOM 1624 C C . ILE A 1 208 ? 15.421 -8.581 -6.758 1.00 92.19 208 ILE A C 1
ATOM 1626 O O . ILE A 1 208 ? 16.008 -9.120 -5.820 1.00 92.19 208 ILE A O 1
ATOM 1630 N N . ASP A 1 209 ? 14.106 -8.389 -6.770 1.00 85.38 209 ASP A N 1
ATOM 1631 C CA . ASP A 1 209 ? 13.172 -8.822 -5.726 1.00 85.38 209 ASP A CA 1
ATOM 1632 C C . ASP A 1 209 ? 11.959 -9.521 -6.388 1.00 85.38 209 ASP A C 1
ATOM 1634 O O . ASP A 1 209 ? 11.368 -8.934 -7.304 1.00 85.38 209 ASP A O 1
ATOM 1638 N N . PRO A 1 210 ? 11.568 -10.752 -5.997 1.00 83.00 210 PRO A N 1
ATOM 1639 C CA . PRO A 1 210 ? 12.103 -11.558 -4.893 1.00 83.00 210 PRO A CA 1
ATOM 1640 C C . PRO A 1 210 ? 13.553 -12.025 -5.116 1.00 83.00 210 PRO A C 1
ATOM 1642 O O . PRO A 1 210 ? 13.957 -12.222 -6.265 1.00 83.00 210 PRO A O 1
ATOM 1645 N N . PRO A 1 211 ? 14.344 -12.206 -4.037 1.00 84.50 211 PRO A N 1
ATOM 1646 C CA . PRO A 1 211 ? 15.717 -12.679 -4.145 1.00 84.50 211 PRO A CA 1
ATOM 1647 C C . PRO A 1 211 ? 15.736 -14.106 -4.698 1.00 84.50 211 PRO A C 1
ATOM 1649 O O . PRO A 1 211 ? 15.087 -15.002 -4.159 1.00 84.50 211 PRO A O 1
ATOM 1652 N N . ARG A 1 212 ? 16.492 -14.302 -5.774 1.00 86.38 212 ARG A N 1
ATOM 1653 C CA . ARG A 1 212 ? 16.748 -15.596 -6.409 1.00 86.38 212 ARG A CA 1
ATOM 1654 C C . ARG A 1 212 ? 18.127 -15.575 -7.053 1.00 86.38 212 ARG A C 1
ATOM 1656 O O . ARG A 1 212 ? 18.693 -14.502 -7.267 1.00 86.38 212 ARG A O 1
ATOM 1663 N N . GLU A 1 213 ? 18.647 -16.753 -7.357 1.00 88.31 213 GLU A N 1
ATOM 1664 C CA . GLU A 1 213 ? 19.850 -16.873 -8.170 1.00 88.31 213 GLU A CA 1
ATOM 1665 C C . GLU A 1 213 ? 19.557 -16.392 -9.597 1.00 88.31 213 GLU A C 1
ATOM 1667 O O . GLU A 1 213 ? 18.476 -16.645 -10.134 1.00 88.31 213 GLU A O 1
ATOM 1672 N N . VAL A 1 214 ? 20.495 -15.637 -10.168 1.00 90.56 214 VAL A N 1
ATOM 1673 C CA . VAL A 1 214 ? 20.393 -15.049 -11.508 1.00 90.56 214 VAL A CA 1
ATOM 1674 C C . VAL A 1 214 ? 21.544 -15.552 -12.358 1.00 90.56 214 VAL A C 1
ATOM 1676 O O . VAL A 1 214 ? 22.703 -15.422 -11.964 1.00 90.56 214 VAL A O 1
ATOM 1679 N N . GLY A 1 215 ? 21.208 -16.117 -13.515 1.00 92.94 215 GLY A N 1
ATOM 1680 C CA . GLY A 1 215 ? 22.187 -16.526 -14.521 1.00 92.94 215 GLY A CA 1
ATOM 1681 C C . GLY A 1 215 ? 22.779 -15.333 -15.273 1.00 92.94 215 GLY A C 1
ATOM 1682 O O . GLY A 1 215 ? 22.283 -14.206 -15.173 1.00 92.94 215 GLY A O 1
ATOM 1683 N N . LEU A 1 216 ? 23.825 -15.585 -16.060 1.00 94.19 216 LEU A N 1
ATOM 1684 C CA . LEU A 1 216 ? 24.523 -14.563 -16.844 1.00 94.19 216 LEU A CA 1
ATOM 1685 C C . LEU A 1 216 ? 23.587 -13.850 -17.835 1.00 94.19 216 LEU A C 1
ATOM 1687 O O . LEU A 1 216 ? 23.617 -12.624 -17.948 1.00 94.19 216 LEU A O 1
ATOM 1691 N N . GLU A 1 217 ? 22.714 -14.595 -18.508 1.00 94.62 217 GLU A N 1
ATOM 1692 C CA . GLU A 1 217 ? 21.757 -14.058 -19.474 1.00 94.62 217 GLU A CA 1
ATOM 1693 C C . GLU A 1 217 ? 20.759 -13.113 -18.795 1.00 94.62 217 GLU A C 1
ATOM 1695 O O . GLU A 1 217 ? 20.484 -12.021 -19.295 1.00 94.62 217 GLU A O 1
ATOM 1700 N N . GLU A 1 218 ? 20.253 -13.489 -17.616 1.00 93.25 218 GLU A N 1
ATOM 1701 C CA . GLU A 1 218 ? 19.360 -12.632 -16.832 1.00 93.25 218 GLU A CA 1
ATOM 1702 C C . GLU A 1 218 ? 20.087 -11.383 -16.324 1.00 93.25 218 GLU A C 1
ATOM 1704 O O . GLU A 1 218 ? 19.530 -10.288 -16.373 1.00 93.25 218 GLU A O 1
ATOM 1709 N N . ILE A 1 219 ? 21.343 -11.515 -15.885 1.00 95.69 219 ILE A N 1
ATOM 1710 C CA . ILE A 1 219 ? 22.183 -10.379 -15.481 1.00 95.69 219 ILE A CA 1
ATOM 1711 C C . ILE A 1 219 ? 22.330 -9.385 -16.636 1.00 95.69 219 ILE A C 1
ATOM 1713 O O . ILE A 1 219 ? 22.150 -8.182 -16.423 1.00 95.69 219 ILE A O 1
ATOM 1717 N N . LEU A 1 220 ? 22.596 -9.867 -17.854 1.00 96.12 220 LEU A N 1
ATOM 1718 C CA . LEU A 1 220 ? 22.703 -9.024 -19.043 1.00 96.12 220 LEU A CA 1
ATOM 1719 C C . LEU A 1 220 ? 21.371 -8.334 -19.370 1.00 96.12 220 LEU A C 1
ATOM 1721 O O . LEU A 1 220 ? 21.347 -7.122 -19.594 1.00 96.12 220 LEU A O 1
ATOM 1725 N N . VAL A 1 221 ? 20.251 -9.064 -19.338 1.00 94.00 221 VAL A N 1
ATOM 1726 C CA . VAL A 1 221 ? 18.910 -8.493 -19.556 1.00 94.00 221 VAL A CA 1
ATOM 1727 C C . VAL A 1 221 ? 18.600 -7.412 -18.519 1.00 94.00 221 VAL A C 1
ATOM 1729 O O . VAL A 1 221 ? 18.144 -6.324 -18.874 1.00 94.00 221 VAL A O 1
ATOM 1732 N N . HIS A 1 222 ? 18.879 -7.663 -17.240 1.00 94.31 222 HIS A N 1
ATOM 1733 C CA . HIS A 1 222 ? 18.670 -6.679 -16.181 1.00 94.31 222 HIS A CA 1
ATOM 1734 C C . HIS A 1 222 ? 19.564 -5.444 -16.358 1.00 94.31 222 HIS A C 1
ATOM 1736 O O . HIS A 1 222 ? 19.102 -4.331 -16.116 1.00 94.31 222 HIS A O 1
ATOM 1742 N N . ALA A 1 223 ? 20.811 -5.603 -16.811 1.00 93.69 223 ALA A N 1
ATOM 1743 C CA . ALA A 1 223 ? 21.709 -4.483 -17.099 1.00 93.69 223 ALA A CA 1
ATOM 1744 C C . ALA A 1 223 ? 21.224 -3.632 -18.281 1.00 93.69 223 ALA A C 1
ATOM 1746 O O . ALA A 1 223 ? 21.223 -2.402 -18.198 1.00 93.69 223 ALA A O 1
ATOM 1747 N N . LEU A 1 224 ? 20.714 -4.265 -19.339 1.00 93.81 224 LEU A N 1
ATOM 1748 C CA . LEU A 1 224 ? 20.087 -3.563 -20.460 1.00 93.81 224 LEU A CA 1
ATOM 1749 C C . LEU A 1 224 ? 18.846 -2.782 -20.008 1.00 93.81 224 LEU A C 1
ATOM 1751 O O . LEU A 1 224 ? 18.699 -1.612 -20.358 1.00 93.81 224 LEU A O 1
ATOM 1755 N N . LEU A 1 225 ? 17.995 -3.387 -19.172 1.00 90.62 225 LEU A N 1
ATOM 1756 C CA . LEU A 1 225 ? 16.838 -2.711 -18.573 1.00 90.62 225 LEU A CA 1
ATOM 1757 C C . LEU A 1 225 ? 17.240 -1.553 -17.647 1.00 90.62 225 LEU A C 1
ATOM 1759 O O . LEU A 1 225 ? 16.497 -0.582 -17.524 1.00 90.62 225 LEU A O 1
ATOM 1763 N N . ALA A 1 226 ? 18.395 -1.657 -16.990 1.00 89.00 226 ALA A N 1
ATOM 1764 C CA . ALA A 1 226 ? 18.914 -0.652 -16.069 1.00 89.00 226 ALA A CA 1
ATOM 1765 C C . ALA A 1 226 ? 19.756 0.449 -16.736 1.00 89.00 226 ALA A C 1
ATOM 1767 O O . ALA A 1 226 ? 20.151 1.393 -16.052 1.00 89.00 226 ALA A O 1
ATOM 1768 N N . SER A 1 227 ? 20.050 0.327 -18.032 1.00 89.50 227 SER A N 1
ATOM 1769 C CA . SER A 1 227 ? 20.955 1.226 -18.748 1.00 89.50 227 SER A CA 1
ATOM 1770 C C . SER A 1 227 ? 20.333 2.606 -18.966 1.00 89.50 227 SER A C 1
ATOM 1772 O O . SER A 1 227 ? 19.304 2.741 -19.626 1.00 89.50 227 SER A O 1
ATOM 1774 N N . GLU A 1 228 ? 20.995 3.655 -18.486 1.00 82.31 228 GLU A N 1
ATOM 1775 C CA . GLU A 1 228 ? 20.549 5.047 -18.622 1.00 82.31 228 GLU A CA 1
ATOM 1776 C C . GLU A 1 228 ? 21.302 5.797 -19.729 1.00 82.31 228 GLU A C 1
ATOM 1778 O O . GLU A 1 228 ? 20.755 6.706 -20.354 1.00 82.31 228 GLU A O 1
ATOM 1783 N N . ASN A 1 229 ? 22.552 5.422 -20.004 1.00 82.44 229 ASN A N 1
ATOM 1784 C CA . ASN A 1 229 ? 23.427 6.143 -20.932 1.00 82.44 229 ASN A CA 1
ATOM 1785 C C . ASN A 1 229 ? 24.147 5.198 -21.919 1.00 82.44 229 ASN A C 1
ATOM 1787 O O . ASN A 1 229 ? 23.927 3.986 -21.934 1.00 82.44 229 ASN A O 1
ATOM 1791 N N . SER A 1 230 ? 24.952 5.768 -22.819 1.00 85.88 230 SER A N 1
ATOM 1792 C CA . SER A 1 230 ? 25.690 5.000 -23.830 1.00 85.88 230 SER A CA 1
ATOM 1793 C C . SER A 1 230 ? 26.775 4.107 -23.232 1.00 85.88 230 SER A C 1
ATOM 1795 O O . SER A 1 230 ? 26.948 2.998 -23.725 1.00 85.88 230 SER A O 1
ATOM 1797 N N . LEU A 1 231 ? 27.459 4.548 -22.173 1.00 87.50 231 LEU A N 1
ATOM 1798 C CA . LEU A 1 231 ? 28.475 3.759 -21.478 1.00 87.50 231 LEU A CA 1
ATOM 1799 C C . LEU A 1 231 ? 27.860 2.484 -20.886 1.00 87.50 231 LEU A C 1
ATOM 1801 O O . LEU A 1 231 ? 28.386 1.402 -21.119 1.00 87.50 231 LEU A O 1
ATOM 1805 N N . ASP A 1 232 ? 26.710 2.587 -20.217 1.00 90.06 232 ASP A N 1
ATOM 1806 C CA . ASP A 1 232 ? 25.974 1.444 -19.653 1.00 90.06 232 ASP A CA 1
ATOM 1807 C C . ASP A 1 232 ? 25.712 0.362 -20.719 1.00 90.06 232 ASP A C 1
ATOM 1809 O O . ASP A 1 232 ? 25.980 -0.825 -20.517 1.00 90.06 232 ASP A O 1
ATOM 1813 N N . ARG A 1 233 ? 25.250 0.789 -21.903 1.00 92.38 233 ARG A N 1
ATOM 1814 C CA . ARG A 1 233 ? 24.970 -0.105 -23.037 1.00 92.38 233 ARG A CA 1
ATOM 1815 C C . ARG A 1 233 ? 26.238 -0.708 -23.634 1.00 92.38 233 ARG A C 1
ATOM 1817 O O . ARG A 1 233 ? 26.251 -1.898 -23.936 1.00 92.38 233 ARG A O 1
ATOM 1824 N N . THR A 1 234 ? 27.303 0.081 -23.775 1.00 92.81 234 THR A N 1
ATOM 1825 C CA . THR A 1 234 ? 28.613 -0.419 -24.215 1.00 92.81 234 THR A CA 1
ATOM 1826 C C . THR A 1 234 ? 29.119 -1.503 -23.273 1.00 92.81 234 THR A C 1
ATOM 1828 O O . THR A 1 234 ? 29.632 -2.522 -23.716 1.00 92.81 234 THR A O 1
ATOM 1831 N N . MET A 1 235 ? 28.916 -1.332 -21.973 1.00 91.69 235 MET A N 1
ATOM 1832 C CA . MET A 1 235 ? 29.398 -2.274 -20.970 1.00 91.69 235 MET A CA 1
ATOM 1833 C C . MET A 1 235 ? 28.576 -3.563 -20.953 1.00 91.69 235 MET A C 1
ATOM 1835 O O . MET A 1 235 ? 29.141 -4.638 -20.765 1.00 91.69 235 MET A O 1
ATOM 1839 N N . CYS A 1 236 ? 27.278 -3.491 -21.261 1.00 94.00 236 CYS A N 1
ATOM 1840 C CA . CYS A 1 236 ? 26.484 -4.683 -21.573 1.00 94.00 236 CYS A CA 1
ATOM 1841 C C . CYS A 1 236 ? 27.052 -5.433 -22.792 1.00 94.00 236 CYS A C 1
ATOM 1843 O O . CYS A 1 236 ? 27.186 -6.654 -22.751 1.00 94.00 236 CYS A O 1
ATOM 1845 N N . ALA A 1 237 ? 27.435 -4.716 -23.856 1.00 94.75 237 ALA A N 1
ATOM 1846 C CA . ALA A 1 237 ? 28.051 -5.329 -25.033 1.00 94.75 237 ALA A CA 1
ATOM 1847 C C . ALA A 1 237 ? 29.416 -5.967 -24.714 1.00 94.75 237 ALA A C 1
ATOM 1849 O O . ALA A 1 237 ? 29.702 -7.056 -25.196 1.00 94.75 237 ALA A O 1
ATOM 1850 N N . VAL A 1 238 ? 30.234 -5.338 -23.862 1.00 94.00 238 VAL A N 1
ATOM 1851 C CA . VAL A 1 238 ? 31.506 -5.913 -23.386 1.00 94.00 238 VAL A CA 1
ATOM 1852 C C . VAL A 1 238 ? 31.274 -7.217 -22.623 1.00 94.00 238 VAL A C 1
ATOM 1854 O O . VAL A 1 238 ? 31.981 -8.190 -22.875 1.00 94.00 238 VAL A O 1
ATOM 1857 N N . LEU A 1 239 ? 30.278 -7.266 -21.729 1.00 94.56 239 LEU A N 1
ATOM 1858 C CA . LEU A 1 239 ? 29.930 -8.495 -21.011 1.00 94.56 239 LEU A CA 1
ATOM 1859 C C . LEU A 1 239 ? 29.522 -9.619 -21.967 1.00 94.56 239 LEU A C 1
ATOM 1861 O O . LEU A 1 239 ? 30.014 -10.734 -21.811 1.00 94.56 239 LEU A O 1
ATOM 1865 N N . TYR A 1 240 ? 28.684 -9.299 -22.956 1.00 94.75 240 TYR A N 1
ATOM 1866 C CA . TYR A 1 240 ? 28.218 -10.236 -23.981 1.00 94.75 240 TYR A CA 1
ATOM 1867 C C . TYR A 1 240 ? 29.331 -10.726 -24.918 1.00 94.75 240 TYR A C 1
ATOM 1869 O O . TYR A 1 240 ? 29.300 -11.850 -25.387 1.00 94.75 240 TYR A O 1
ATOM 1877 N N . LEU A 1 241 ? 30.319 -9.889 -25.241 1.00 94.12 241 LEU A N 1
ATOM 1878 C CA . LEU A 1 241 ? 31.435 -10.310 -26.096 1.00 94.12 241 LEU A CA 1
ATOM 1879 C C . LEU A 1 241 ? 32.447 -11.187 -25.352 1.00 94.12 241 LEU A C 1
ATOM 1881 O O . LEU A 1 241 ? 33.198 -11.926 -25.985 1.00 94.12 241 LEU A O 1
ATOM 1885 N N . LYS A 1 242 ? 32.511 -11.065 -24.024 1.00 92.62 242 LYS A N 1
ATOM 1886 C CA . LYS A 1 242 ? 33.472 -11.785 -23.189 1.00 92.62 242 LYS A CA 1
ATOM 1887 C C . LYS A 1 242 ? 32.999 -13.189 -22.790 1.00 92.62 242 LYS A C 1
ATOM 1889 O O . LYS A 1 242 ? 33.852 -14.023 -22.490 1.00 92.62 242 LYS A O 1
ATOM 1894 N N . ASN A 1 243 ? 31.690 -13.431 -22.755 1.00 89.31 243 ASN A N 1
ATOM 1895 C CA . ASN A 1 243 ? 31.066 -14.661 -22.258 1.00 89.31 243 ASN A CA 1
ATOM 1896 C C . ASN A 1 243 ? 29.973 -15.123 -23.216 1.00 89.31 243 ASN A C 1
ATOM 1898 O O . ASN A 1 243 ? 29.856 -16.350 -23.407 1.00 89.31 243 ASN A O 1
#

Radius of gyration: 21.35 Å; chains: 1; bounding box: 57×33×51 Å

Sequence (243 aa):
MIYKSEEKMKKKAIRVFQSLLRGPATVREIANEVGLSYPAAAVTIKDLIKEGLCERKNGQVVIRHSAKAQALIKVLSRYRGEELLGGNREKVLGAITSPKTVKEIAGLTRLSEQTVYRLLRELKGMLAVGFDGKKYFLRDEDLKAFLEQKLMDARTAGEETGVVILHSNGFTLKRAPKGARTRGAPTAFSKFAEYGVDYGAENRDFFIDPPREVGLEEILVHALLASENSLDRTMCAVLYLKN

Secondary structure (DSSP, 8-state):
-------PPPHHHHHHHHHGGG--B-HHHHHHHHT--HHHHHHHHHHHHHTTSEEEETTEEEE--SHHHHHHHHHHHHS-HHHHSSTHHHHHHHHTSS-B-HHHHHHHHT--HHHHHHHHHHHHHTTSEEE-SS-EEES-HHHHHHHHHHHHHHHHHHHSTT-EEEEEESEEEEEEETT---SSEE-GGGGGGGGT-----TTEEEEEES-----HHHHHHHHHHH--SHHHHHHHHHHHHH-